Protein AF-A0A966Q233-F1 (afdb_monomer)

Solvent-accessible surface area (backbone atoms only — not comparable to full-atom values): 11591 Å² total; per-residue (Å²): 134,54,81,59,51,71,60,67,88,58,45,70,78,80,38,43,70,58,50,49,52,58,37,65,77,49,48,84,72,70,40,51,45,80,77,71,76,85,81,77,85,67,90,54,82,93,66,84,61,62,66,65,58,45,33,26,71,71,67,76,40,78,79,91,84,74,88,81,69,56,54,50,60,50,18,50,38,47,38,53,26,51,54,43,29,50,28,26,38,32,73,75,68,66,43,81,73,78,81,67,61,60,33,35,42,52,45,30,3,39,12,24,23,73,59,44,64,39,53,36,76,82,53,68,58,71,57,35,59,30,37,54,44,19,32,38,72,37,17,50,36,49,50,84,44,88,88,54,74,81,93,45,35,70,52,30,55,52,17,35,23,82,92,28,57,58,66,73,54,48,64,55,4,43,76,48,46,47,88,66,45,54,80,74,86,48,70,67,53,46,51,45,33,41,64,70,47,43,63,76,70,91

Radius of gyration: 16.77 Å; Cα contacts (8 Å, |Δi|>4): 307; chains: 1; bounding box: 39×39×43 Å

Structure (mmCIF, N/CA/C/O backbone):
data_AF-A0A966Q233-F1
#
_entry.id   AF-A0A966Q233-F1
#
loop_
_atom_site.group_PDB
_atom_site.id
_atom_site.type_symbol
_atom_site.label_atom_id
_atom_site.label_alt_id
_atom_site.label_comp_id
_atom_site.label_asym_id
_atom_site.label_entity_id
_atom_site.label_seq_id
_atom_site.pdbx_PDB_ins_code
_atom_site.Cartn_x
_atom_site.Cartn_y
_atom_site.Cartn_z
_atom_site.occupancy
_atom_site.B_iso_or_equiv
_atom_site.auth_seq_id
_atom_site.auth_comp_id
_atom_site.auth_asym_id
_atom_site.auth_atom_id
_atom_site.pdbx_PDB_model_num
ATOM 1 N N . MET A 1 1 ? 17.641 12.374 -17.519 1.00 54.72 1 MET A N 1
ATOM 2 C CA . MET A 1 1 ? 17.438 11.779 -16.185 1.00 54.72 1 MET A CA 1
ATOM 3 C C . MET A 1 1 ? 16.447 12.651 -15.452 1.00 54.72 1 MET A C 1
ATOM 5 O O . MET A 1 1 ? 16.653 13.862 -15.429 1.00 54.72 1 MET A O 1
ATOM 9 N N . SER A 1 2 ? 15.346 12.070 -14.979 1.00 65.94 2 SER A N 1
ATOM 10 C CA . SER A 1 2 ? 14.354 12.792 -14.177 1.00 65.94 2 SER A CA 1
ATOM 11 C C . SER A 1 2 ? 14.973 13.203 -12.831 1.00 65.94 2 SER A C 1
ATOM 13 O O . SER A 1 2 ? 15.919 12.575 -12.364 1.00 65.94 2 SER A O 1
ATOM 15 N N . GLU A 1 3 ? 14.460 14.245 -12.171 1.00 72.25 3 GLU A N 1
ATOM 16 C CA . GLU A 1 3 ? 14.866 14.532 -10.779 1.00 72.25 3 GLU A CA 1
ATOM 17 C C . GLU A 1 3 ? 14.504 13.363 -9.840 1.00 72.25 3 GLU A C 1
ATOM 19 O O . GLU A 1 3 ? 15.218 13.081 -8.881 1.00 72.25 3 GLU A O 1
ATOM 24 N N . LEU A 1 4 ? 13.461 12.601 -10.191 1.00 74.38 4 LEU A N 1
ATOM 25 C CA . LEU A 1 4 ? 13.050 11.376 -9.503 1.00 74.38 4 LEU A CA 1
ATOM 26 C C .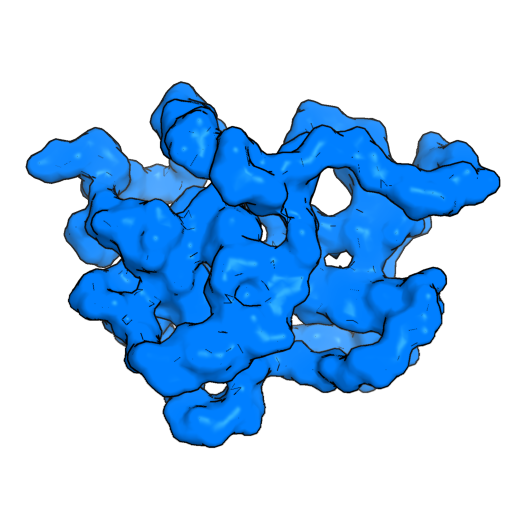 LEU A 1 4 ? 14.124 10.273 -9.557 1.00 74.38 4 LEU A C 1
ATOM 28 O O . LEU A 1 4 ? 14.265 9.527 -8.592 1.00 74.38 4 LEU A O 1
ATOM 32 N N . SER A 1 5 ? 14.929 10.183 -10.623 1.00 67.62 5 SER A N 1
ATOM 33 C CA . SER A 1 5 ? 15.968 9.149 -10.762 1.00 67.62 5 SER A CA 1
ATOM 34 C C . SER A 1 5 ? 17.183 9.362 -9.849 1.00 67.62 5 SER A C 1
ATOM 36 O O . SER A 1 5 ? 18.067 8.508 -9.799 1.00 67.62 5 SER A O 1
ATOM 38 N N . LYS A 1 6 ? 17.267 10.507 -9.159 1.00 71.00 6 LYS A N 1
ATOM 39 C CA . LYS A 1 6 ? 18.322 10.816 -8.179 1.00 71.00 6 LYS A CA 1
ATOM 40 C C . LYS A 1 6 ? 17.893 10.517 -6.741 1.00 71.00 6 LYS A C 1
ATOM 42 O O . LYS A 1 6 ? 18.710 10.646 -5.831 1.00 71.00 6 LYS A O 1
ATOM 47 N N . LEU A 1 7 ? 16.627 10.151 -6.529 1.00 74.94 7 LEU A N 1
ATOM 48 C CA . LEU A 1 7 ? 16.106 9.863 -5.202 1.00 74.94 7 LEU A CA 1
ATOM 49 C C . LEU A 1 7 ? 16.710 8.581 -4.635 1.00 74.94 7 LEU A C 1
ATOM 51 O O . LEU A 1 7 ? 16.763 7.542 -5.288 1.00 74.94 7 LEU A O 1
ATOM 55 N N . ASN A 1 8 ? 17.102 8.658 -3.371 1.00 73.12 8 ASN A N 1
ATOM 56 C CA . ASN A 1 8 ? 17.418 7.522 -2.524 1.00 73.12 8 ASN A CA 1
ATOM 57 C C . ASN A 1 8 ? 16.854 7.789 -1.119 1.00 73.12 8 ASN A C 1
ATOM 59 O O . ASN A 1 8 ? 16.417 8.899 -0.815 1.00 73.12 8 ASN A O 1
ATOM 63 N N . GLY A 1 9 ? 16.816 6.761 -0.272 1.00 80.44 9 GLY A N 1
ATOM 64 C CA . GLY A 1 9 ? 16.329 6.919 1.098 1.00 80.44 9 GLY A CA 1
ATOM 65 C C . GLY A 1 9 ? 14.836 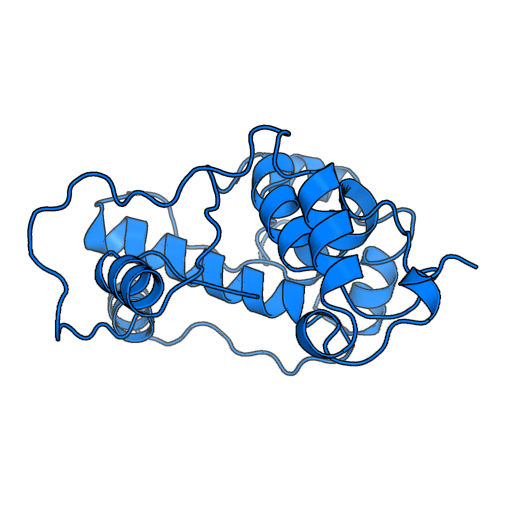7.258 1.179 1.00 80.44 9 GLY A C 1
ATOM 66 O O . GLY A 1 9 ? 14.021 6.722 0.425 1.00 80.44 9 GLY A O 1
ATOM 67 N N . TRP A 1 10 ? 14.457 8.110 2.136 1.00 84.31 10 TRP A N 1
ATOM 68 C CA . TRP A 1 10 ? 13.054 8.417 2.414 1.00 84.31 10 TRP A CA 1
ATOM 69 C C . TRP A 1 10 ? 12.668 9.767 1.813 1.00 84.31 10 TRP A C 1
ATOM 71 O O . TRP A 1 10 ? 12.749 10.812 2.460 1.00 84.31 10 TRP A O 1
ATOM 81 N N . ALA A 1 11 ? 12.165 9.732 0.576 1.00 86.25 11 ALA A N 1
ATOM 82 C CA . ALA A 1 11 ? 11.820 10.932 -0.188 1.00 86.25 11 ALA A CA 1
ATOM 83 C C . ALA A 1 11 ? 10.842 11.878 0.533 1.00 86.25 11 ALA A C 1
ATOM 85 O O . ALA A 1 11 ? 10.938 13.084 0.359 1.00 86.25 11 ALA A O 1
ATOM 86 N N . GLY A 1 12 ? 9.939 11.371 1.381 1.00 85.12 12 GLY A N 1
ATOM 87 C CA . GLY A 1 12 ? 9.030 12.226 2.158 1.00 85.12 12 GLY A CA 1
ATOM 88 C C . GLY A 1 12 ? 9.751 13.146 3.148 1.00 85.12 12 GLY A C 1
ATOM 89 O O . GLY A 1 12 ? 9.291 14.255 3.401 1.00 85.12 12 GLY A O 1
ATOM 90 N N . LYS A 1 13 ? 10.897 12.706 3.676 1.00 86.94 13 LYS A N 1
ATOM 91 C CA . LYS A 1 13 ? 11.758 13.509 4.547 1.00 86.94 13 LYS A CA 1
ATOM 92 C C . LYS A 1 13 ? 12.737 14.350 3.734 1.00 86.94 13 LYS A C 1
ATOM 94 O O . LYS A 1 13 ? 12.902 15.534 4.011 1.00 86.94 13 LYS A O 1
ATOM 99 N N . ASP A 1 14 ? 13.382 13.724 2.756 1.00 88.94 14 ASP A N 1
ATOM 100 C CA . ASP A 1 14 ? 14.538 14.309 2.076 1.00 88.94 14 ASP A CA 1
ATOM 101 C C . ASP A 1 14 ? 14.128 15.217 0.901 1.00 88.94 14 ASP A C 1
ATOM 103 O O . ASP A 1 14 ? 14.859 16.130 0.535 1.00 88.94 14 ASP A O 1
ATOM 107 N N . ASN A 1 15 ? 12.945 14.987 0.319 1.00 90.19 15 ASN A N 1
ATOM 108 C CA . ASN A 1 15 ? 12.419 15.683 -0.861 1.00 90.19 15 ASN A CA 1
ATOM 109 C C . ASN A 1 15 ? 10.884 15.908 -0.778 1.00 90.19 15 ASN A C 1
ATOM 111 O O . ASN A 1 15 ? 10.147 15.514 -1.689 1.00 90.19 15 ASN A O 1
ATOM 115 N N . PRO A 1 16 ? 10.360 16.549 0.285 1.00 90.81 16 PRO A N 1
ATOM 116 C CA . PRO A 1 16 ? 8.917 16.650 0.537 1.00 90.81 16 PRO A CA 1
ATOM 117 C C . PRO A 1 16 ? 8.133 17.351 -0.583 1.00 90.81 16 PRO A C 1
ATOM 119 O O . PRO A 1 16 ? 7.041 16.908 -0.929 1.00 90.81 16 PRO A O 1
ATOM 122 N N . ALA A 1 17 ? 8.699 18.396 -1.198 1.00 92.19 17 ALA A N 1
ATOM 123 C CA . ALA A 1 17 ? 8.048 19.129 -2.288 1.00 92.19 17 ALA A CA 1
ATOM 124 C C . ALA A 1 17 ? 7.822 18.258 -3.535 1.00 92.19 17 ALA A C 1
ATOM 126 O O . ALA A 1 17 ? 6.811 18.400 -4.217 1.00 92.19 17 ALA A O 1
ATOM 127 N N . LEU A 1 18 ? 8.744 17.331 -3.811 1.00 90.44 18 LEU A N 1
ATOM 128 C CA . LEU A 1 18 ? 8.626 16.394 -4.925 1.00 90.44 18 LEU A CA 1
ATOM 129 C C . LEU A 1 18 ? 7.550 15.338 -4.649 1.00 90.44 18 LEU A C 1
ATOM 131 O O . LEU A 1 18 ? 6.743 15.019 -5.518 1.00 90.44 18 LEU A O 1
ATOM 135 N N . VAL A 1 19 ? 7.496 14.821 -3.420 1.00 91.38 19 VAL A N 1
ATOM 136 C CA . VAL A 1 19 ? 6.430 13.895 -3.009 1.00 91.38 19 VAL A CA 1
ATOM 137 C C . VAL A 1 19 ? 5.061 14.571 -3.107 1.00 91.38 19 VAL A C 1
ATOM 139 O O . VAL A 1 19 ? 4.105 13.971 -3.600 1.00 91.38 19 VAL A O 1
ATOM 142 N N . GLU A 1 20 ? 4.969 15.832 -2.686 1.00 93.50 20 GLU A N 1
ATOM 143 C CA . GLU A 1 20 ? 3.749 16.625 -2.802 1.00 93.50 20 GLU A CA 1
ATOM 144 C C . GLU A 1 20 ? 3.368 16.892 -4.264 1.00 93.50 20 GLU A C 1
ATOM 146 O O . GLU A 1 20 ? 2.197 16.740 -4.619 1.00 93.50 20 GLU A O 1
ATOM 151 N N . SER A 1 21 ? 4.325 17.234 -5.135 1.00 94.19 21 SER A N 1
ATOM 152 C CA . SER A 1 21 ? 4.035 17.439 -6.557 1.00 94.19 21 SER A CA 1
ATOM 153 C C . SER A 1 21 ? 3.515 16.165 -7.214 1.00 94.19 21 SER A C 1
ATOM 155 O O . SER A 1 21 ? 2.510 16.220 -7.917 1.00 94.19 21 SER A O 1
ATOM 157 N N . GLU A 1 22 ? 4.126 15.014 -6.928 1.00 93.81 22 GLU A N 1
ATOM 158 C CA . GLU A 1 22 ? 3.674 13.725 -7.461 1.00 93.81 22 GLU A CA 1
ATOM 159 C C . GLU A 1 22 ? 2.291 13.330 -6.937 1.00 93.81 22 GLU A C 1
ATOM 161 O O . GLU A 1 22 ? 1.456 12.838 -7.695 1.00 93.81 22 GLU A O 1
ATOM 166 N N . PHE A 1 23 ? 1.996 13.597 -5.661 1.00 94.88 23 PHE A N 1
ATOM 167 C CA . PHE A 1 23 ? 0.650 13.401 -5.126 1.00 94.88 23 PHE A CA 1
ATOM 168 C C . PHE A 1 23 ? -0.379 14.308 -5.817 1.00 94.88 23 PHE A C 1
ATOM 170 O O . PHE A 1 23 ? -1.458 13.845 -6.191 1.00 94.88 23 PHE A O 1
ATOM 177 N N . ASN A 1 24 ? -0.040 15.577 -6.051 1.00 95.62 24 ASN A N 1
ATOM 178 C CA . ASN A 1 24 ? -0.921 16.532 -6.723 1.00 95.62 24 ASN A CA 1
ATOM 179 C C . ASN A 1 24 ? -1.276 16.123 -8.161 1.00 95.62 24 ASN A C 1
ATOM 181 O O . ASN A 1 24 ? -2.350 16.492 -8.629 1.00 95.62 24 ASN A O 1
ATOM 185 N N . LEU A 1 25 ? -0.438 15.334 -8.841 1.00 94.75 25 LEU A N 1
ATOM 186 C CA . LEU A 1 25 ? -0.741 14.819 -10.182 1.00 94.75 25 LEU A CA 1
ATOM 187 C C . LEU A 1 25 ? -1.857 13.764 -10.199 1.00 94.75 25 LEU A C 1
ATOM 189 O O . LEU A 1 25 ? -2.462 13.549 -11.249 1.00 94.75 25 LEU A O 1
ATOM 193 N N . ILE A 1 26 ? -2.111 13.084 -9.076 1.00 94.94 26 ILE A N 1
ATOM 194 C CA . ILE A 1 26 ? -3.040 11.943 -9.015 1.00 94.94 26 ILE A CA 1
ATOM 195 C C . ILE A 1 26 ? -4.198 12.125 -8.030 1.00 94.94 26 ILE A C 1
ATOM 197 O O . ILE A 1 26 ? -5.182 11.389 -8.124 1.00 94.94 26 ILE A O 1
ATOM 201 N N . LYS A 1 27 ? -4.120 13.094 -7.108 1.00 93.12 27 LYS A N 1
ATOM 202 C CA . LYS A 1 27 ? -5.113 13.282 -6.036 1.00 93.12 27 LYS A CA 1
ATOM 203 C C . LYS A 1 27 ? -6.548 13.465 -6.546 1.00 93.12 27 LYS A C 1
ATOM 205 O O . LYS A 1 27 ? -7.477 12.944 -5.938 1.00 93.12 27 LYS A O 1
ATOM 210 N N . ASP A 1 28 ? -6.713 14.116 -7.697 1.00 91.00 28 ASP A N 1
ATOM 211 C CA . ASP A 1 28 ? -8.021 14.428 -8.288 1.00 91.00 28 ASP A CA 1
ATOM 212 C C . ASP A 1 28 ? -8.546 13.300 -9.202 1.00 91.00 28 ASP A C 1
ATOM 214 O O . ASP A 1 28 ? -9.623 13.401 -9.784 1.00 91.00 28 ASP A O 1
ATOM 218 N N . GLY A 1 29 ? -7.815 12.182 -9.307 1.00 88.44 29 GLY A N 1
ATOM 219 C CA . GLY A 1 29 ? -8.167 11.019 -10.129 1.00 88.44 29 GLY A CA 1
ATOM 220 C C . GLY A 1 29 ? -9.269 10.115 -9.558 1.00 88.44 29 GLY A C 1
ATOM 221 O O . GLY A 1 29 ? -9.494 9.034 -10.096 1.00 88.44 29 GLY A O 1
ATOM 222 N N . GLY A 1 30 ? -9.930 10.516 -8.465 1.00 87.31 30 GLY A N 1
ATOM 223 C CA . GLY A 1 30 ? -11.058 9.804 -7.843 1.00 87.31 30 GLY A CA 1
ATOM 224 C C . GLY A 1 30 ? -10.693 8.743 -6.796 1.00 87.31 30 GLY A C 1
ATOM 225 O O . GLY A 1 30 ? -11.572 8.293 -6.058 1.00 87.31 30 GLY A O 1
ATOM 226 N N . SER A 1 31 ? -9.415 8.375 -6.691 1.00 91.50 31 SER A N 1
ATOM 227 C CA . SER A 1 31 ? -8.910 7.379 -5.732 1.00 91.50 31 SER A CA 1
ATOM 228 C C . SER A 1 31 ? -8.857 7.895 -4.291 1.00 91.50 31 SER A C 1
ATOM 230 O O . SER A 1 31 ? -9.068 7.147 -3.332 1.00 91.50 31 SER A O 1
ATOM 232 N N . PHE A 1 32 ? -8.595 9.189 -4.126 1.00 94.31 32 PHE A N 1
ATOM 233 C CA . PHE A 1 32 ? -8.425 9.802 -2.817 1.00 94.31 32 PHE A CA 1
ATOM 234 C C . PHE A 1 32 ? -9.718 10.466 -2.359 1.00 94.31 32 PHE A C 1
ATOM 236 O O . PHE A 1 32 ? -10.403 11.146 -3.124 1.00 94.31 32 PHE A O 1
ATOM 243 N N . ARG A 1 33 ? -10.059 10.250 -1.093 1.00 92.50 33 ARG A N 1
ATOM 244 C CA . ARG A 1 33 ? -11.195 10.875 -0.419 1.00 92.50 33 ARG A CA 1
ATOM 245 C C . ARG A 1 33 ? -10.687 11.717 0.736 1.00 92.50 33 ARG A C 1
ATOM 247 O O . ARG A 1 33 ? -9.645 11.419 1.325 1.00 92.50 33 ARG A O 1
ATOM 254 N N . ASP A 1 34 ? -11.463 12.734 1.085 1.00 90.94 34 ASP A N 1
ATOM 255 C CA . ASP A 1 34 ? -11.268 13.415 2.355 1.00 90.94 34 ASP A CA 1
ATOM 256 C C . ASP A 1 34 ? -11.389 12.409 3.495 1.00 90.94 34 ASP A C 1
ATOM 258 O O . ASP A 1 34 ? -12.219 11.494 3.464 1.00 90.94 34 ASP A O 1
ATOM 262 N N . PHE A 1 35 ? -10.537 12.572 4.504 1.00 89.50 35 PHE A N 1
ATOM 263 C CA . PHE A 1 35 ? -10.568 11.696 5.658 1.00 89.50 35 PHE A CA 1
ATOM 264 C C . PHE A 1 35 ? -11.896 11.860 6.400 1.00 89.50 35 PHE A C 1
ATOM 266 O O . PHE A 1 35 ? -12.156 12.885 7.032 1.00 89.50 35 PHE A O 1
ATOM 273 N N . ASN A 1 36 ? -12.726 10.823 6.330 1.00 83.50 36 ASN A N 1
ATOM 274 C CA . ASN A 1 36 ? -13.957 10.719 7.088 1.00 83.50 36 ASN A CA 1
ATOM 275 C C . ASN A 1 36 ? -14.228 9.252 7.429 1.00 83.50 36 ASN A C 1
ATOM 277 O O . ASN A 1 36 ? -14.332 8.403 6.544 1.00 83.50 36 ASN A O 1
ATOM 281 N N . VAL A 1 37 ? -14.372 8.959 8.717 1.00 77.69 37 VAL A N 1
ATOM 282 C CA . VAL A 1 37 ? -14.793 7.639 9.186 1.00 77.69 37 VAL A CA 1
ATOM 283 C C . VAL A 1 37 ? -16.318 7.615 9.216 1.00 77.69 37 VAL A C 1
ATOM 285 O O . VAL A 1 37 ? -16.943 8.226 10.080 1.00 77.69 37 VAL A O 1
ATOM 288 N N . TYR A 1 38 ? -16.934 6.911 8.269 1.00 61.72 38 TYR A N 1
ATOM 289 C CA . TYR A 1 38 ? -18.384 6.720 8.259 1.00 61.72 38 TYR A CA 1
ATOM 290 C C . TYR A 1 38 ? -18.829 5.809 9.410 1.00 61.72 38 TYR A C 1
ATOM 292 O O . TYR A 1 38 ? -18.201 4.788 9.680 1.00 61.72 38 TYR A O 1
ATOM 300 N N . GLY A 1 39 ? -19.931 6.175 10.074 1.00 57.94 39 GLY A N 1
ATOM 301 C CA . GLY A 1 39 ? -20.484 5.405 11.192 1.00 57.94 39 GLY A CA 1
ATOM 302 C C . GLY A 1 39 ? -19.834 5.685 12.551 1.00 57.94 39 GLY A C 1
ATOM 303 O O . GLY A 1 39 ? -19.878 4.807 13.412 1.00 57.94 39 GLY A O 1
ATOM 304 N N . LYS A 1 40 ? -19.250 6.883 12.761 1.00 60.78 40 LYS A N 1
ATOM 305 C CA . LYS A 1 40 ? -18.718 7.326 14.066 1.00 60.78 40 LYS A CA 1
ATOM 306 C C . LYS A 1 40 ? -19.767 7.117 15.159 1.00 60.78 40 LYS A C 1
ATOM 308 O O . LYS A 1 40 ? -20.681 7.921 15.309 1.00 60.78 40 LYS A O 1
ATOM 313 N N . SER A 1 41 ? -19.646 6.042 15.924 1.00 48.75 41 SER A N 1
ATOM 314 C CA . SER A 1 41 ? -20.553 5.792 17.043 1.00 48.75 41 SER A CA 1
ATOM 315 C C . SER A 1 41 ? -20.001 6.337 18.358 1.00 48.75 41 SER A C 1
ATOM 317 O O . SER A 1 41 ? -20.756 6.454 19.318 1.00 48.75 41 SER A O 1
ATOM 319 N N . GLN A 1 42 ? -18.700 6.662 18.440 1.00 61.81 42 GLN A N 1
ATOM 320 C CA . GLN A 1 42 ? -18.042 6.990 19.708 1.00 61.81 42 GLN A CA 1
ATOM 321 C C . GLN A 1 42 ? -16.819 7.906 19.545 1.00 61.81 42 GLN A C 1
ATOM 323 O O . GLN A 1 42 ? -16.087 7.799 18.564 1.00 61.81 42 GLN A O 1
ATOM 328 N N . ASP A 1 43 ? -16.553 8.730 20.566 1.00 76.06 43 ASP A N 1
ATOM 329 C CA . ASP A 1 43 ? -15.292 9.467 20.731 1.00 76.06 43 ASP A CA 1
ATOM 330 C C . ASP A 1 43 ? -14.099 8.490 20.730 1.00 76.06 43 ASP A C 1
ATOM 332 O O . ASP A 1 43 ? -14.141 7.433 21.374 1.00 76.06 43 ASP A O 1
ATOM 336 N N . THR A 1 44 ? -13.057 8.807 19.963 1.00 78.62 44 THR A N 1
ATOM 337 C CA . THR A 1 44 ? -11.828 8.010 19.828 1.00 78.62 44 THR A CA 1
ATOM 338 C C . THR A 1 44 ? -10.688 8.534 20.697 1.00 78.62 44 THR A C 1
ATOM 340 O O . THR A 1 44 ? -9.661 7.860 20.832 1.00 78.62 44 THR A O 1
ATOM 343 N N . LYS A 1 45 ? -10.854 9.697 21.338 1.00 79.31 45 LYS A N 1
ATOM 344 C CA . LYS A 1 45 ? -9.819 10.318 22.162 1.00 79.31 45 LYS A CA 1
ATOM 345 C C . LYS A 1 45 ? -9.400 9.399 23.311 1.00 79.31 45 LYS A C 1
ATOM 347 O O . LYS A 1 45 ? -10.214 8.920 24.093 1.00 79.31 45 LYS A O 1
ATOM 352 N N . GLY A 1 46 ? -8.096 9.139 23.403 1.00 79.81 46 GLY A N 1
ATOM 353 C CA . GLY A 1 46 ? -7.511 8.273 24.434 1.00 79.81 46 GLY A CA 1
ATOM 354 C C . GLY A 1 46 ? -7.742 6.770 24.233 1.00 79.81 46 GLY A C 1
ATOM 355 O O . GLY A 1 46 ? -7.227 5.977 25.024 1.00 79.81 46 GLY A O 1
ATOM 356 N N . LYS A 1 47 ? -8.460 6.352 23.180 1.00 86.19 47 LYS A N 1
ATOM 357 C CA . LYS A 1 47 ? -8.611 4.934 22.840 1.00 86.19 47 LYS A CA 1
ATOM 358 C C . LYS A 1 47 ? -7.339 4.387 22.204 1.00 86.19 47 LYS A C 1
ATOM 360 O O . LYS A 1 47 ? -6.549 5.106 21.597 1.00 86.19 47 LYS A O 1
ATOM 365 N N . LYS A 1 48 ? -7.152 3.079 22.353 1.00 89.25 48 LYS A N 1
ATOM 366 C CA . LYS A 1 48 ? -6.041 2.331 21.769 1.00 89.25 48 LYS A CA 1
ATOM 367 C C . LYS A 1 48 ? -6.601 1.128 21.042 1.00 89.25 48 LYS A C 1
ATOM 369 O O . LYS A 1 48 ? -7.500 0.463 21.551 1.00 89.25 48 LYS A O 1
ATOM 374 N N . MET A 1 49 ? -6.042 0.852 19.875 1.00 91.31 49 MET A N 1
ATOM 375 C CA . MET A 1 49 ? -6.351 -0.343 19.118 1.00 91.31 49 MET A CA 1
ATOM 376 C C . MET A 1 49 ? -5.077 -0.886 18.494 1.00 91.31 49 MET A C 1
ATOM 378 O O . MET A 1 49 ? -4.279 -0.141 17.930 1.00 91.31 49 MET A O 1
ATOM 382 N N . MET A 1 50 ? -4.905 -2.195 18.613 1.00 95.19 50 MET A N 1
ATOM 383 C CA . MET A 1 50 ? -3.789 -2.929 18.049 1.00 95.19 50 MET A CA 1
ATOM 384 C C . MET A 1 50 ? -4.337 -3.812 16.932 1.00 95.19 50 MET A C 1
ATOM 386 O O . MET A 1 50 ? -4.890 -4.876 17.190 1.00 95.19 50 MET A O 1
ATOM 390 N N . LEU A 1 51 ? -4.230 -3.373 15.677 1.00 95.88 51 LEU A N 1
ATOM 391 C CA . LEU A 1 51 ? -4.856 -4.091 14.557 1.00 95.88 51 LEU A CA 1
ATOM 392 C C . LEU A 1 51 ? -4.319 -5.523 14.371 1.00 95.88 51 LEU A C 1
ATOM 394 O O . LEU A 1 51 ? -5.041 -6.387 13.880 1.00 95.88 51 LEU A O 1
ATOM 398 N N . TYR A 1 52 ? -3.104 -5.819 14.844 1.00 96.25 52 TYR A N 1
ATOM 399 C CA . TYR A 1 52 ? -2.584 -7.190 14.849 1.00 96.25 52 TYR A CA 1
ATOM 400 C C . TYR A 1 52 ? -3.423 -8.130 15.735 1.00 96.25 52 TYR A C 1
ATOM 402 O O . TYR A 1 52 ? -3.510 -9.324 15.463 1.00 96.25 52 TYR A O 1
ATOM 410 N N . GLU A 1 53 ? -4.089 -7.621 16.777 1.00 97.12 53 GLU A N 1
ATOM 411 C CA . GLU A 1 53 ? -4.989 -8.428 17.608 1.00 97.12 53 GLU A CA 1
ATOM 412 C C . GLU A 1 53 ? -6.248 -8.828 16.835 1.00 97.12 53 GLU A C 1
ATOM 414 O O . GLU A 1 53 ? -6.764 -9.927 17.032 1.00 97.12 53 GLU A O 1
ATOM 419 N N . VAL A 1 54 ? -6.726 -7.970 15.927 1.00 96.12 54 VAL A N 1
ATOM 420 C CA . VAL A 1 54 ? -7.833 -8.297 15.016 1.00 96.12 54 VAL A CA 1
ATOM 421 C C . VAL A 1 54 ? -7.418 -9.408 14.061 1.00 96.12 54 VAL A C 1
ATOM 423 O O . VAL A 1 54 ? -8.127 -10.406 13.946 1.00 96.12 54 VAL A O 1
ATOM 426 N N . VAL A 1 55 ? -6.238 -9.286 13.452 1.00 96.75 55 VAL A N 1
ATOM 427 C CA . VAL A 1 55 ? -5.657 -10.331 12.596 1.00 96.75 55 VAL A CA 1
ATOM 428 C C . VAL A 1 55 ? -5.563 -11.660 13.347 1.00 96.75 55 VAL A C 1
ATOM 430 O O . VAL A 1 55 ? -6.067 -12.669 12.860 1.00 96.75 55 VAL A O 1
ATOM 433 N N . ARG A 1 56 ? -5.002 -11.670 14.562 1.00 97.25 56 ARG A N 1
ATOM 434 C CA . ARG A 1 56 ? -4.887 -12.885 15.385 1.00 97.25 56 ARG A CA 1
ATOM 435 C C . ARG A 1 56 ? -6.240 -13.492 15.740 1.00 97.25 56 ARG A C 1
ATOM 437 O O . ARG A 1 56 ? -6.354 -14.712 15.764 1.00 97.25 56 ARG A O 1
ATOM 444 N N . LYS A 1 57 ? -7.269 -12.677 15.985 1.00 96.12 57 LYS A N 1
ATOM 445 C CA . LYS A 1 57 ? -8.638 -13.169 16.218 1.00 96.12 57 LYS A CA 1
ATOM 446 C C . LYS A 1 57 ? -9.245 -13.816 14.974 1.00 96.12 57 LYS A C 1
ATOM 448 O O . LYS A 1 57 ? -9.972 -14.792 15.107 1.00 96.12 57 LYS A O 1
ATOM 453 N N . VAL A 1 58 ? -8.950 -13.287 13.787 1.00 95.31 58 VAL A N 1
ATOM 454 C CA . VAL A 1 58 ? -9.470 -13.809 12.514 1.00 95.31 58 VAL A CA 1
ATOM 455 C C . VAL A 1 58 ? -8.713 -15.056 12.049 1.00 95.31 58 VAL A C 1
ATOM 457 O O . VAL A 1 58 ? -9.334 -16.004 11.577 1.00 95.31 58 VAL A O 1
ATOM 460 N N . LEU A 1 59 ? -7.384 -15.067 12.174 1.00 95.56 59 LEU A N 1
ATOM 461 C CA . LEU A 1 59 ? -6.514 -16.095 11.590 1.00 95.56 59 LEU A CA 1
ATOM 462 C C . LEU A 1 59 ? -5.957 -17.097 12.609 1.00 95.56 59 LEU A C 1
ATOM 464 O O . LEU A 1 59 ? -5.376 -18.105 12.214 1.00 95.56 59 LEU A O 1
ATOM 468 N N . GLY A 1 60 ? -6.061 -16.813 13.909 1.00 97.38 60 GLY A N 1
ATOM 469 C CA . GLY A 1 60 ? -5.409 -17.584 14.974 1.00 97.38 60 GLY A CA 1
ATOM 470 C C . GLY A 1 60 ? -3.888 -17.389 15.060 1.00 97.38 60 GLY A C 1
ATOM 471 O O . GLY A 1 60 ? -3.237 -18.032 15.879 1.00 97.38 60 GLY A O 1
ATOM 472 N N . LYS A 1 61 ? -3.307 -16.522 14.221 1.00 96.62 61 LYS A N 1
ATOM 473 C CA . LYS A 1 61 ? -1.867 -16.237 14.129 1.00 96.62 61 LYS A CA 1
ATOM 474 C C . LYS A 1 61 ? -1.615 -14.842 13.550 1.00 96.62 61 LYS A C 1
ATOM 476 O O . LYS A 1 61 ? -2.544 -14.195 13.070 1.00 96.62 61 LYS A O 1
ATOM 481 N N . ASP A 1 62 ? -0.363 -14.394 13.585 1.00 96.81 62 ASP A N 1
ATOM 482 C CA . ASP A 1 62 ? 0.076 -13.219 12.826 1.00 96.81 62 ASP A CA 1
ATOM 483 C C . ASP A 1 62 ? 0.089 -13.502 11.315 1.00 96.81 62 ASP A C 1
ATOM 485 O O . ASP A 1 62 ? 0.195 -14.658 10.886 1.00 96.81 62 ASP A O 1
ATOM 489 N N . ILE A 1 63 ? 0.018 -12.440 10.505 1.00 95.44 63 ILE A N 1
ATOM 490 C CA . ILE A 1 63 ? 0.341 -12.555 9.080 1.00 95.44 63 ILE A CA 1
ATOM 491 C C . ILE A 1 63 ? 1.806 -12.956 8.904 1.00 95.44 63 ILE A C 1
ATOM 493 O O . ILE A 1 63 ? 2.661 -12.691 9.752 1.00 95.44 63 ILE A O 1
ATOM 497 N N . GLU A 1 64 ? 2.105 -13.587 7.776 1.00 92.94 64 GLU A N 1
ATOM 498 C CA . GLU A 1 64 ? 3.473 -13.972 7.454 1.00 92.94 64 GLU A CA 1
ATOM 499 C C . GLU A 1 64 ? 4.355 -12.736 7.257 1.00 92.94 64 GLU A C 1
ATOM 501 O O . GLU A 1 64 ? 4.027 -11.839 6.473 1.00 92.94 64 GLU A O 1
ATOM 506 N N . ASN A 1 65 ? 5.487 -12.715 7.961 1.00 89.06 65 ASN A N 1
ATOM 507 C CA . ASN A 1 65 ? 6.537 -11.720 7.796 1.00 89.06 65 ASN A CA 1
ATOM 508 C C . ASN A 1 65 ? 7.595 -12.244 6.828 1.00 89.06 65 ASN A C 1
ATOM 510 O O . ASN A 1 65 ? 8.012 -13.399 6.911 1.00 89.06 65 ASN A O 1
ATOM 514 N N . TYR A 1 66 ? 8.057 -11.366 5.947 1.00 89.94 66 TYR A N 1
ATOM 515 C CA . TYR A 1 66 ? 9.049 -11.677 4.928 1.00 89.94 66 TYR A CA 1
ATOM 516 C C . TYR A 1 66 ? 10.251 -10.753 5.097 1.00 89.94 66 TYR A C 1
ATOM 518 O O . TYR A 1 66 ? 10.093 -9.564 5.376 1.00 89.94 66 TYR A O 1
ATOM 526 N N . ALA A 1 67 ? 11.454 -11.301 4.929 1.00 94.62 67 ALA A N 1
ATOM 527 C CA . ALA A 1 67 ? 12.654 -10.486 4.832 1.00 94.62 67 ALA A CA 1
ATOM 528 C C . ALA A 1 67 ? 12.650 -9.778 3.473 1.00 94.62 67 ALA A C 1
ATOM 530 O O . ALA A 1 67 ? 12.626 -10.430 2.431 1.00 94.62 67 ALA A O 1
ATOM 531 N N . GLN A 1 68 ? 12.647 -8.449 3.496 1.00 94.56 68 GLN A N 1
ATOM 532 C CA . GLN A 1 68 ? 12.752 -7.634 2.294 1.00 94.56 68 GLN A CA 1
ATOM 533 C C . GLN A 1 68 ? 14.132 -7.815 1.643 1.00 94.56 68 GLN A C 1
ATOM 535 O O . GLN A 1 68 ? 15.155 -7.701 2.318 1.00 94.56 68 GLN A O 1
ATOM 540 N N . GLU A 1 69 ? 14.156 -8.060 0.331 1.00 96.88 69 GLU A N 1
ATOM 541 C CA . GLU A 1 69 ? 15.390 -8.310 -0.432 1.00 96.88 69 GLU A CA 1
ATOM 542 C C . GLU A 1 69 ? 15.810 -7.139 -1.345 1.00 96.88 69 GLU A C 1
ATOM 544 O O . GLU A 1 69 ? 16.926 -7.142 -1.858 1.00 96.88 69 GLU A O 1
ATOM 549 N N . THR A 1 70 ? 14.945 -6.140 -1.563 1.00 95.38 70 THR A N 1
ATOM 550 C CA . THR A 1 70 ? 15.223 -4.935 -2.378 1.00 95.38 70 THR A CA 1
ATOM 551 C C . THR A 1 70 ? 14.480 -3.707 -1.824 1.00 95.38 70 THR A C 1
ATOM 553 O O . THR A 1 70 ? 13.770 -3.805 -0.830 1.00 95.38 70 THR A O 1
ATOM 556 N N . GLY A 1 71 ? 14.609 -2.532 -2.443 1.00 94.25 71 GLY A N 1
ATOM 557 C CA . GLY A 1 71 ? 13.919 -1.296 -2.044 1.00 94.25 71 GLY A CA 1
ATOM 558 C C . GLY A 1 71 ? 12.422 -1.258 -2.393 1.00 94.25 71 GLY A C 1
ATOM 559 O O . GLY A 1 71 ? 11.937 -0.257 -2.918 1.00 94.25 71 GLY A O 1
ATOM 560 N N . ASP A 1 72 ? 11.674 -2.327 -2.115 1.00 95.25 72 ASP A N 1
ATOM 561 C CA . ASP A 1 72 ? 10.234 -2.477 -2.383 1.00 95.25 72 ASP A CA 1
ATOM 562 C C . ASP A 1 72 ? 9.362 -2.195 -1.137 1.00 95.25 72 ASP A C 1
ATOM 564 O O . ASP A 1 72 ? 8.240 -2.690 -1.024 1.00 95.25 72 ASP A O 1
ATOM 568 N N . CYS A 1 73 ? 9.849 -1.386 -0.183 1.00 94.94 73 CYS A N 1
ATOM 569 C CA . CYS A 1 73 ? 9.246 -1.212 1.154 1.00 94.94 73 CYS A CA 1
ATOM 570 C C . CYS A 1 73 ? 7.798 -0.721 1.125 1.00 94.94 73 CYS A C 1
ATOM 572 O O . CYS A 1 73 ? 6.973 -1.196 1.903 1.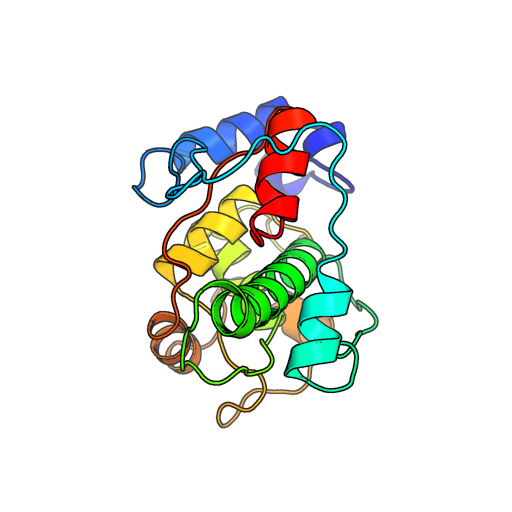00 94.94 73 CYS A O 1
ATOM 574 N N . VAL A 1 74 ? 7.464 0.152 0.175 1.00 96.00 74 VAL A N 1
ATOM 575 C CA . VAL A 1 74 ? 6.095 0.643 -0.027 1.00 96.00 74 VAL A CA 1
ATOM 576 C C . VAL A 1 74 ? 5.138 -0.503 -0.379 1.00 96.00 74 VAL A C 1
ATOM 578 O O . VAL A 1 74 ? 3.996 -0.516 0.071 1.00 96.00 74 VAL A O 1
ATOM 581 N N . SER A 1 75 ? 5.600 -1.506 -1.134 1.00 97.06 75 SER A N 1
ATOM 582 C CA . SER A 1 75 ? 4.774 -2.664 -1.496 1.00 97.06 75 SER A CA 1
ATOM 583 C C . SER A 1 75 ? 4.505 -3.586 -0.307 1.00 97.06 75 SER A C 1
ATOM 585 O O . SER A 1 75 ? 3.380 -4.053 -0.144 1.00 97.06 75 SER A O 1
ATOM 587 N N . TRP A 1 76 ? 5.487 -3.780 0.578 1.00 97.38 76 TRP A N 1
ATOM 588 C CA . TRP A 1 76 ? 5.307 -4.537 1.819 1.00 97.38 76 TRP A CA 1
ATOM 589 C C . TRP A 1 76 ? 4.431 -3.798 2.829 1.00 97.38 76 TRP A C 1
ATOM 591 O O . TRP A 1 76 ? 3.570 -4.412 3.459 1.00 97.38 76 TRP A O 1
ATOM 601 N N . GLY A 1 77 ? 4.597 -2.478 2.945 1.00 96.75 77 GLY A N 1
ATOM 602 C CA . GLY A 1 77 ? 3.732 -1.629 3.761 1.00 96.75 77 GLY A CA 1
ATOM 603 C C . GLY A 1 77 ? 2.272 -1.703 3.311 1.00 96.75 77 GLY A C 1
ATOM 604 O O . GLY A 1 77 ? 1.387 -1.947 4.131 1.00 96.75 77 GLY A O 1
ATOM 605 N N . ALA A 1 78 ? 2.026 -1.578 2.005 1.00 97.44 78 ALA A N 1
ATOM 606 C CA . ALA A 1 78 ? 0.689 -1.696 1.434 1.00 97.44 78 ALA A CA 1
ATOM 607 C C . ALA A 1 78 ? 0.118 -3.111 1.554 1.00 97.44 78 ALA A C 1
ATOM 609 O O . ALA A 1 78 ? -1.038 -3.254 1.943 1.00 97.44 78 ALA A O 1
ATOM 610 N N . ARG A 1 79 ? 0.917 -4.156 1.304 1.00 97.62 79 ARG A N 1
ATOM 611 C CA . ARG A 1 79 ? 0.514 -5.551 1.532 1.00 97.62 79 ARG A CA 1
ATOM 612 C C . ARG A 1 79 ? -0.001 -5.733 2.960 1.00 97.62 79 ARG A C 1
ATOM 614 O O . ARG A 1 79 ? -1.121 -6.200 3.144 1.00 97.62 79 ARG A O 1
ATOM 621 N N . ASN A 1 80 ? 0.782 -5.321 3.957 1.00 96.88 80 ASN A N 1
ATOM 622 C CA . ASN A 1 80 ? 0.396 -5.450 5.361 1.00 96.88 80 ASN A CA 1
ATOM 623 C C . ASN A 1 80 ? -0.869 -4.639 5.672 1.00 96.88 80 ASN A C 1
ATOM 625 O O . ASN A 1 80 ? -1.760 -5.142 6.351 1.00 96.88 80 ASN A O 1
ATOM 629 N N . ALA A 1 81 ? -0.979 -3.414 5.150 1.00 97.38 81 ALA A N 1
ATOM 630 C CA . ALA A 1 81 ? -2.171 -2.593 5.333 1.00 97.38 81 ALA A CA 1
ATOM 631 C C . ALA A 1 81 ? -3.421 -3.258 4.735 1.00 97.38 81 ALA A C 1
ATOM 633 O O . ALA A 1 81 ? -4.438 -3.341 5.414 1.00 97.38 81 ALA A O 1
ATOM 634 N N . VAL A 1 82 ? -3.364 -3.794 3.514 1.00 97.44 82 VAL A N 1
ATOM 635 C CA . VAL A 1 82 ? -4.528 -4.455 2.903 1.00 97.44 82 VAL A CA 1
ATOM 636 C C . VAL A 1 82 ? -4.851 -5.784 3.598 1.00 97.44 82 VAL A C 1
ATOM 638 O O . VAL A 1 82 ? -6.019 -6.072 3.842 1.00 97.44 82 VAL A O 1
ATOM 641 N N . GLU A 1 83 ? -3.853 -6.572 4.008 1.00 97.62 83 GLU A N 1
ATOM 642 C CA . GLU A 1 83 ? -4.094 -7.801 4.783 1.00 97.62 83 GLU A CA 1
ATOM 643 C C . GLU A 1 83 ? -4.734 -7.526 6.150 1.00 97.62 83 GLU A C 1
ATOM 645 O O . GLU A 1 83 ? -5.582 -8.300 6.604 1.00 97.62 83 GLU A O 1
ATOM 650 N N . TYR A 1 84 ? -4.373 -6.412 6.789 1.00 97.25 84 TYR A N 1
ATOM 651 C CA . TYR A 1 84 ? -5.011 -5.948 8.018 1.00 97.25 84 TYR A CA 1
ATOM 652 C C . TYR A 1 84 ? -6.428 -5.443 7.750 1.00 97.25 84 TYR A C 1
ATOM 654 O O . TYR A 1 84 ? -7.326 -5.751 8.529 1.00 97.25 84 TYR A O 1
ATOM 662 N N . LEU A 1 85 ? -6.635 -4.719 6.646 1.00 96.31 85 LEU A N 1
ATOM 663 C CA . LEU A 1 85 ? -7.950 -4.235 6.234 1.00 96.31 85 LEU A CA 1
ATOM 664 C C . LEU A 1 85 ? -8.917 -5.406 6.020 1.00 96.31 85 LEU A C 1
ATOM 666 O O . LEU A 1 85 ? -9.993 -5.408 6.600 1.00 96.31 85 LEU A O 1
ATOM 670 N N . MET A 1 86 ? -8.509 -6.460 5.308 1.00 96.38 86 MET A N 1
ATOM 671 C CA . MET A 1 86 ? -9.343 -7.658 5.133 1.00 96.38 86 MET A CA 1
ATOM 672 C C . MET A 1 86 ? -9.772 -8.272 6.477 1.00 96.38 86 MET A C 1
ATOM 674 O O . MET A 1 86 ? -10.919 -8.687 6.651 1.00 96.38 86 MET A O 1
ATOM 678 N N . ALA A 1 87 ? -8.866 -8.321 7.460 1.00 96.19 87 ALA A N 1
ATOM 679 C CA . ALA A 1 87 ? -9.190 -8.838 8.788 1.00 96.19 87 ALA A CA 1
ATOM 680 C C . ALA A 1 87 ? -10.140 -7.909 9.568 1.00 96.19 87 ALA A C 1
ATOM 682 O O . ALA A 1 87 ? -11.047 -8.395 10.250 1.00 96.19 87 ALA A O 1
ATOM 683 N N . THR A 1 88 ? -9.959 -6.588 9.479 1.00 94.62 88 THR A N 1
ATOM 684 C CA . THR A 1 88 ? -10.829 -5.619 10.162 1.00 94.62 88 THR A CA 1
ATOM 685 C C . THR A 1 88 ? -12.207 -5.546 9.525 1.00 94.62 88 THR A C 1
ATOM 687 O O . THR A 1 88 ? -13.196 -5.509 10.252 1.00 94.62 88 THR A O 1
ATOM 690 N N . GLU A 1 89 ? -12.315 -5.611 8.202 1.00 92.75 89 GLU A N 1
ATOM 691 C CA . GLU A 1 89 ? -13.603 -5.657 7.507 1.00 92.75 89 GLU A CA 1
ATOM 692 C C . GLU A 1 89 ? -14.380 -6.915 7.883 1.00 92.75 89 GLU A C 1
ATOM 694 O O . GLU A 1 89 ? -15.544 -6.825 8.282 1.00 92.75 89 GLU A O 1
ATOM 699 N N . LYS A 1 90 ? -13.700 -8.063 7.928 1.00 93.31 90 LYS A N 1
ATOM 700 C CA . LYS A 1 90 ? -14.302 -9.312 8.387 1.00 93.31 90 LYS A CA 1
ATOM 701 C C . LYS A 1 90 ? -14.799 -9.249 9.831 1.00 93.31 90 LYS A C 1
ATOM 703 O O . LYS A 1 90 ? -15.956 -9.564 10.100 1.00 93.31 90 LYS A O 1
ATOM 708 N N . LEU A 1 91 ? -13.933 -8.878 10.777 1.00 92.19 91 LEU A N 1
ATOM 709 C CA . LEU A 1 91 ? -14.262 -8.969 12.205 1.00 92.19 91 LEU A CA 1
ATOM 710 C C . LEU A 1 91 ? -15.128 -7.807 12.700 1.00 92.19 91 LEU A C 1
ATOM 712 O O . LEU A 1 91 ? -15.991 -8.006 13.550 1.00 92.19 91 LEU A O 1
ATOM 716 N N . MET A 1 92 ? -14.860 -6.591 12.226 1.00 88.69 92 MET A N 1
ATOM 717 C CA . MET A 1 92 ? -15.461 -5.367 12.766 1.00 88.69 92 MET A CA 1
ATOM 718 C C . MET A 1 92 ? -16.645 -4.883 11.935 1.00 88.69 92 MET A C 1
ATOM 720 O O . MET A 1 92 ? -17.564 -4.293 12.498 1.00 88.69 92 MET A O 1
ATOM 724 N N . LYS A 1 93 ? -16.624 -5.109 10.615 1.00 81.94 93 LYS A N 1
ATOM 725 C CA . LYS A 1 93 ? -17.679 -4.646 9.699 1.00 81.94 93 LYS A CA 1
ATOM 726 C C . LYS A 1 93 ? -18.613 -5.767 9.234 1.00 81.94 93 LYS A C 1
ATOM 728 O O . LYS A 1 93 ? -19.590 -5.483 8.550 1.00 81.94 93 LYS A O 1
ATOM 733 N N . GLY A 1 94 ? -18.347 -7.012 9.640 1.00 84.38 94 GLY A N 1
ATOM 734 C CA . GLY A 1 94 ? -19.171 -8.173 9.302 1.00 84.38 94 GLY A CA 1
ATOM 735 C C . GLY A 1 94 ? -19.008 -8.645 7.859 1.00 84.38 94 GLY A C 1
ATOM 736 O O . GLY A 1 94 ? -19.915 -9.281 7.332 1.00 84.38 94 GLY A O 1
ATOM 737 N N . ASP A 1 95 ? -17.883 -8.330 7.212 1.00 85.56 95 ASP A N 1
ATOM 738 C CA . ASP A 1 95 ? -17.629 -8.775 5.846 1.00 85.56 95 ASP A CA 1
ATOM 739 C C . ASP A 1 95 ? -17.418 -10.301 5.778 1.00 85.56 95 ASP A C 1
ATOM 741 O O . ASP A 1 95 ? -16.715 -10.927 6.586 1.00 85.56 95 ASP A O 1
ATOM 745 N N . HIS A 1 96 ? -18.041 -10.922 4.784 1.00 80.44 96 HIS A N 1
ATOM 746 C CA . HIS A 1 96 ? -17.954 -12.351 4.529 1.00 80.44 96 HIS A CA 1
ATOM 747 C C . HIS A 1 96 ? -16.857 -12.716 3.527 1.00 80.44 96 HIS A C 1
ATOM 749 O O . HIS A 1 96 ? -16.621 -13.913 3.331 1.00 80.44 96 HIS A O 1
ATOM 755 N N . GLU A 1 97 ? -16.141 -11.739 2.963 1.00 84.00 97 GLU A N 1
ATOM 756 C CA . GLU A 1 97 ? -14.971 -12.001 2.131 1.00 84.00 97 GLU A CA 1
ATOM 757 C C . GLU A 1 97 ? -13.940 -12.888 2.853 1.00 84.00 97 GLU A C 1
ATOM 759 O O . GLU A 1 97 ? -13.778 -12.907 4.089 1.00 84.00 97 GLU A O 1
ATOM 764 N N . LYS A 1 98 ? -13.285 -13.728 2.051 1.00 90.31 98 LYS A N 1
ATOM 765 C CA . LYS A 1 98 ? -12.257 -14.645 2.525 1.00 90.31 98 LYS A CA 1
ATOM 766 C C . LYS A 1 98 ? -10.933 -13.895 2.581 1.00 90.31 98 LYS A C 1
ATOM 768 O O . LYS A 1 98 ? -10.514 -13.307 1.593 1.00 90.31 98 LYS A O 1
ATOM 773 N N . TRP A 1 9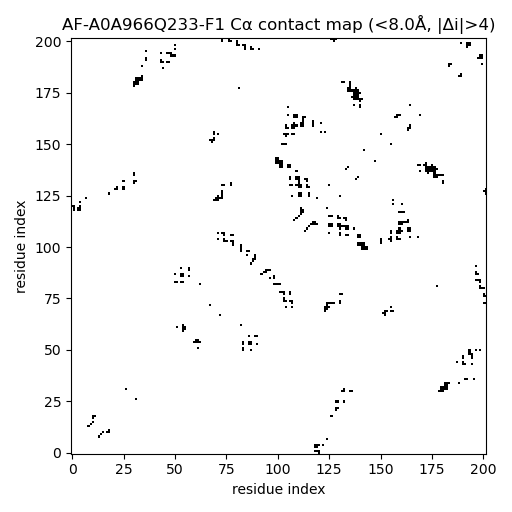9 ? -10.254 -13.983 3.722 1.00 95.00 99 TRP A N 1
ATOM 774 C CA . TRP A 1 99 ? -8.892 -13.482 3.843 1.00 95.00 99 TRP A CA 1
ATOM 775 C C . TRP A 1 99 ? -7.946 -14.316 2.971 1.00 95.00 99 TRP A C 1
ATOM 777 O O . TRP A 1 99 ? -7.954 -15.549 3.051 1.00 95.00 99 TRP A O 1
ATOM 787 N N . GLU A 1 100 ? -7.126 -13.649 2.165 1.00 95.62 100 GLU A N 1
ATOM 788 C CA . GLU A 1 100 ? -6.128 -14.272 1.296 1.00 95.62 100 GLU A CA 1
ATOM 789 C C . GLU A 1 100 ? -4.803 -13.492 1.389 1.00 95.62 100 GLU A C 1
ATOM 791 O O . GLU A 1 100 ? -4.825 -12.265 1.495 1.00 95.62 100 GLU A O 1
ATOM 796 N N . PRO A 1 101 ? -3.639 -14.162 1.336 1.00 96.31 101 PRO A N 1
ATOM 797 C CA . PRO A 1 101 ? -2.348 -13.482 1.375 1.00 96.31 101 PRO A CA 1
ATOM 798 C C . PRO A 1 101 ? -2.099 -12.704 0.078 1.00 96.31 101 PRO A C 1
ATOM 800 O O . PRO A 1 101 ? -2.435 -13.184 -1.006 1.00 96.31 101 PRO A O 1
ATOM 803 N N . ILE A 1 102 ? -1.458 -11.538 0.168 1.00 97.69 102 ILE A N 1
ATOM 804 C CA . ILE A 1 102 ? -1.210 -10.644 -0.976 1.00 97.69 102 ILE A CA 1
ATOM 805 C C . ILE A 1 102 ? 0.240 -10.732 -1.456 1.00 97.69 102 ILE A C 1
ATOM 807 O O . ILE A 1 102 ? 1.183 -10.782 -0.661 1.00 97.69 102 ILE A O 1
ATOM 811 N N . PHE A 1 103 ? 0.419 -10.698 -2.776 1.00 98.25 103 PHE A N 1
ATOM 812 C CA . PHE A 1 103 ? 1.716 -10.790 -3.428 1.00 98.25 103 PHE A CA 1
ATOM 813 C C . PHE A 1 103 ? 2.369 -9.412 -3.596 1.00 98.25 103 PHE A C 1
ATOM 815 O O . PHE A 1 103 ? 2.067 -8.677 -4.536 1.00 98.25 103 PHE A O 1
ATOM 822 N N . ALA A 1 104 ? 3.294 -9.056 -2.700 1.00 97.88 104 ALA A N 1
ATOM 823 C CA . ALA A 1 104 ? 3.926 -7.729 -2.672 1.00 97.88 104 ALA A CA 1
ATOM 824 C C . ALA A 1 104 ? 4.580 -7.280 -4.006 1.00 97.88 104 ALA A C 1
ATOM 826 O O . ALA A 1 104 ? 4.352 -6.135 -4.401 1.00 97.88 104 ALA A O 1
ATOM 827 N N . PRO A 1 105 ? 5.297 -8.131 -4.778 1.00 98.25 105 PRO A N 1
ATOM 828 C CA . PRO A 1 105 ? 5.876 -7.708 -6.060 1.00 98.25 105 PRO A CA 1
ATOM 829 C C . PRO A 1 105 ? 4.858 -7.197 -7.080 1.00 98.25 105 PRO A C 1
ATOM 831 O O . PRO A 1 105 ? 5.187 -6.324 -7.883 1.00 98.25 105 PRO A O 1
ATOM 834 N N . TYR A 1 106 ? 3.623 -7.714 -7.051 1.00 98.69 106 TYR A N 1
ATOM 835 C CA . TYR A 1 106 ? 2.546 -7.203 -7.898 1.00 98.69 106 TYR A CA 1
ATOM 836 C C . TYR A 1 106 ? 2.264 -5.736 -7.578 1.00 98.69 106 TYR A C 1
ATOM 838 O O . TYR A 1 106 ? 2.289 -4.901 -8.480 1.00 98.69 106 TYR A O 1
ATOM 846 N N . LEU A 1 107 ? 2.100 -5.423 -6.288 1.00 98.50 107 LEU A N 1
ATOM 847 C CA . LEU A 1 107 ? 1.868 -4.063 -5.808 1.00 98.50 107 LEU A CA 1
ATOM 848 C C . LEU A 1 107 ? 3.014 -3.131 -6.205 1.00 98.50 107 LEU A C 1
ATOM 850 O O . LEU A 1 107 ? 2.785 -2.003 -6.642 1.00 98.50 107 LEU A O 1
ATOM 854 N N . TYR A 1 108 ? 4.256 -3.609 -6.074 1.00 97.69 108 TYR A N 1
ATOM 855 C CA . TYR A 1 108 ? 5.429 -2.826 -6.446 1.00 97.69 108 TYR A CA 1
ATOM 856 C C . TYR A 1 108 ? 5.409 -2.454 -7.932 1.00 97.69 108 TYR A C 1
ATOM 858 O O . TYR A 1 108 ? 5.607 -1.289 -8.280 1.00 97.69 108 TYR A O 1
ATOM 866 N N . GLY A 1 109 ? 5.081 -3.414 -8.799 1.00 97.75 109 GLY A N 1
ATOM 867 C CA . GLY A 1 109 ? 4.949 -3.186 -10.232 1.00 97.75 109 GLY A CA 1
ATOM 868 C C . GLY A 1 109 ? 3.791 -2.264 -10.606 1.00 97.75 109 GLY A C 1
ATOM 869 O O . GLY A 1 109 ? 3.986 -1.315 -11.365 1.00 97.75 109 GLY A O 1
ATOM 870 N N . THR A 1 110 ? 2.596 -2.469 -10.051 1.00 98.25 110 THR A N 1
ATOM 871 C CA . THR A 1 110 ? 1.440 -1.610 -10.358 1.00 98.25 110 THR A CA 1
ATOM 872 C C . THR A 1 110 ? 1.645 -0.178 -9.867 1.00 98.25 110 THR A C 1
ATOM 874 O O . THR A 1 110 ? 1.370 0.768 -10.606 1.00 98.25 110 THR A O 1
ATOM 877 N N . GLY A 1 111 ? 2.183 -0.004 -8.657 1.00 97.06 111 GLY A N 1
ATOM 878 C CA . GLY A 1 111 ? 2.504 1.308 -8.097 1.00 97.06 111 GLY A CA 1
ATOM 879 C C . GLY A 1 111 ? 3.569 2.036 -8.909 1.00 97.06 111 GLY A C 1
ATOM 880 O O . GLY A 1 111 ? 3.359 3.166 -9.344 1.00 97.06 111 GLY A O 1
ATOM 881 N N . ARG A 1 112 ? 4.704 1.386 -9.168 1.00 94.88 112 ARG A N 1
ATOM 882 C CA . ARG A 1 112 ? 5.860 2.033 -9.799 1.00 94.88 112 ARG A CA 1
ATOM 883 C C . ARG A 1 112 ? 5.722 2.194 -11.314 1.00 94.88 112 ARG A C 1
ATOM 885 O O . ARG A 1 112 ? 6.104 3.231 -11.853 1.00 94.88 112 ARG A O 1
ATOM 892 N N . VAL A 1 113 ? 5.192 1.189 -12.009 1.00 96.44 113 VAL A N 1
ATOM 893 C CA . VAL A 1 113 ? 5.148 1.166 -13.481 1.00 96.44 113 VAL A CA 1
ATOM 894 C C . VAL A 1 113 ? 3.838 1.740 -14.006 1.00 96.44 113 VAL A C 1
ATOM 896 O O . VAL A 1 113 ? 3.869 2.609 -14.872 1.00 96.44 113 VAL A O 1
ATOM 899 N N . LEU A 1 114 ? 2.688 1.301 -13.486 1.00 96.75 114 LEU A N 1
ATOM 900 C CA . LEU A 1 114 ? 1.389 1.687 -14.056 1.00 96.75 114 LEU A CA 1
ATOM 901 C C . LEU A 1 114 ? 0.895 3.049 -13.555 1.00 96.75 114 LEU A C 1
ATOM 903 O O . LEU A 1 114 ? 0.291 3.792 -14.326 1.00 96.75 114 LEU A O 1
ATOM 907 N N . VAL A 1 115 ? 1.156 3.391 -12.287 1.00 96.81 115 VAL A N 1
ATOM 908 C CA . VAL A 1 115 ? 0.826 4.715 -11.725 1.00 96.81 115 VAL A CA 1
ATOM 909 C C . VAL A 1 115 ? 2.022 5.664 -11.804 1.00 96.81 115 VAL A C 1
ATOM 911 O O . VAL A 1 115 ? 1.919 6.740 -12.393 1.00 96.81 115 VAL A O 1
ATOM 914 N N . GLY A 1 116 ? 3.177 5.245 -11.279 1.00 94.56 116 GLY A N 1
ATOM 915 C CA . GLY A 1 116 ? 4.429 6.012 -11.292 1.00 94.56 116 GLY A CA 1
ATOM 916 C C . GLY A 1 116 ? 5.113 6.102 -12.659 1.00 94.56 116 GLY A C 1
ATOM 917 O O . GLY A 1 116 ? 6.169 6.718 -12.781 1.00 94.56 116 GLY A O 1
ATOM 918 N N . ARG A 1 117 ? 4.534 5.487 -13.703 1.00 94.00 117 ARG A N 1
ATOM 919 C CA . ARG A 1 117 ? 4.971 5.590 -15.109 1.00 94.00 117 ARG A CA 1
ATOM 920 C C . ARG A 1 117 ? 6.449 5.241 -15.339 1.00 94.00 117 ARG A C 1
ATOM 922 O O . ARG A 1 117 ? 7.057 5.735 -16.284 1.00 94.00 117 ARG A O 1
ATOM 929 N N . GLY A 1 118 ? 7.039 4.414 -14.472 1.00 88.62 118 GLY A N 1
ATOM 930 C CA . GLY A 1 118 ? 8.437 3.988 -14.580 1.00 88.62 118 GLY A CA 1
ATOM 931 C C . GLY A 1 118 ? 9.467 5.109 -14.384 1.00 88.62 118 GLY A C 1
ATOM 932 O O . GLY A 1 118 ? 10.621 4.935 -14.758 1.00 88.62 118 GLY A O 1
ATOM 933 N N . GLN A 1 119 ? 9.087 6.242 -13.784 1.00 89.69 119 GLN A N 1
ATOM 934 C CA . GLN A 1 119 ? 9.898 7.472 -13.738 1.00 89.69 119 GLN A CA 1
ATOM 935 C C . GLN A 1 119 ? 11.187 7.395 -12.896 1.00 89.69 119 GLN A C 1
ATOM 937 O O . GLN A 1 119 ? 11.974 8.343 -12.897 1.00 89.69 119 GLN A O 1
ATOM 942 N N . LEU A 1 120 ? 11.398 6.291 -12.172 1.00 88.12 120 LEU A N 1
ATOM 943 C CA . LEU A 1 120 ? 12.580 6.049 -11.335 1.00 88.12 120 LEU A CA 1
ATOM 944 C C . LEU A 1 120 ? 13.752 5.406 -12.102 1.00 88.12 120 LEU A C 1
ATOM 946 O O . LEU A 1 120 ? 14.741 5.040 -11.477 1.00 88.12 120 LEU A O 1
ATOM 950 N N . ASP A 1 121 ? 13.652 5.229 -13.425 1.00 82.50 121 ASP A N 1
ATOM 951 C CA . ASP A 1 121 ? 14.753 4.807 -14.312 1.00 82.50 121 ASP A CA 1
ATOM 952 C C . ASP A 1 121 ? 15.545 3.581 -13.794 1.00 82.50 121 ASP A C 1
ATOM 954 O O . ASP A 1 121 ? 16.775 3.550 -13.781 1.00 82.50 121 ASP A O 1
ATOM 958 N N . GLY A 1 122 ? 14.837 2.553 -13.313 1.00 78.62 122 GLY A N 1
ATOM 959 C CA . GLY A 1 122 ? 15.447 1.329 -12.780 1.00 78.62 122 GLY A CA 1
ATOM 960 C C . GLY A 1 122 ? 15.892 1.388 -11.309 1.00 78.62 122 GLY A C 1
ATOM 961 O O . GLY A 1 122 ? 16.053 0.327 -10.713 1.00 78.62 122 GLY A O 1
ATOM 962 N N . GLN A 1 123 ? 15.945 2.561 -10.667 1.00 86.50 123 GLN A N 1
ATOM 963 C CA . GLN A 1 123 ? 16.276 2.702 -9.237 1.00 86.50 123 GLN A CA 1
ATOM 964 C C . GLN A 1 123 ? 15.174 2.174 -8.313 1.00 86.50 123 GLN A C 1
ATOM 966 O O . GLN A 1 123 ? 13.990 2.405 -8.554 1.00 86.50 123 GLN A O 1
ATOM 971 N N . ALA A 1 124 ? 15.555 1.479 -7.240 1.00 90.94 124 ALA A N 1
ATOM 972 C CA . ALA A 1 124 ? 14.600 0.958 -6.265 1.00 90.94 124 ALA A CA 1
ATOM 973 C C . ALA A 1 124 ? 13.843 2.085 -5.526 1.00 90.94 124 ALA A C 1
ATOM 975 O O . ALA A 1 124 ? 14.287 3.230 -5.482 1.00 90.94 124 ALA A O 1
ATOM 976 N N . GLY A 1 125 ? 12.700 1.751 -4.924 1.00 92.62 125 GLY A N 1
ATOM 977 C CA . GLY A 1 125 ? 11.786 2.703 -4.284 1.00 92.62 125 GLY A CA 1
ATOM 978 C C . GLY A 1 125 ? 10.465 2.893 -5.035 1.00 92.62 125 GLY A C 1
ATOM 979 O O . GLY A 1 125 ? 10.278 2.387 -6.141 1.00 92.62 125 GLY A O 1
ATOM 980 N N . SER A 1 126 ? 9.516 3.568 -4.387 1.00 94.44 126 SER A N 1
ATOM 981 C CA . SER A 1 126 ? 8.213 4.009 -4.914 1.00 94.44 126 SER A CA 1
ATOM 982 C C . SER A 1 126 ? 7.653 5.089 -3.979 1.00 94.44 126 SER A C 1
ATOM 984 O O . SER A 1 126 ? 8.174 5.278 -2.880 1.00 94.44 126 SER A O 1
ATOM 986 N N . LEU A 1 127 ? 6.581 5.775 -4.379 1.00 94.62 127 LEU A N 1
ATOM 987 C CA . LEU A 1 127 ? 5.823 6.677 -3.506 1.00 94.62 127 LEU A CA 1
ATOM 988 C C . LEU A 1 127 ? 4.568 5.986 -2.956 1.00 94.62 127 LEU A C 1
ATOM 990 O O . LEU A 1 127 ? 3.912 5.228 -3.677 1.00 94.62 127 LEU A O 1
ATOM 994 N N . GLY A 1 128 ? 4.203 6.275 -1.703 1.00 94.75 128 GLY A N 1
ATOM 995 C CA . GLY A 1 128 ? 2.977 5.752 -1.093 1.00 94.75 128 GLY A CA 1
ATOM 996 C C . GLY A 1 128 ? 1.705 6.240 -1.782 1.00 94.75 128 GLY A C 1
ATOM 997 O O . GLY A 1 128 ? 0.743 5.488 -1.902 1.00 94.75 128 GLY A O 1
ATOM 998 N N . SER A 1 129 ? 1.715 7.457 -2.334 1.00 95.81 129 SER A N 1
ATOM 999 C CA . SER A 1 129 ? 0.606 7.984 -3.138 1.00 95.81 129 SER A CA 1
ATOM 1000 C C . SER A 1 129 ? 0.376 7.159 -4.409 1.00 95.81 129 SER A C 1
ATOM 1002 O 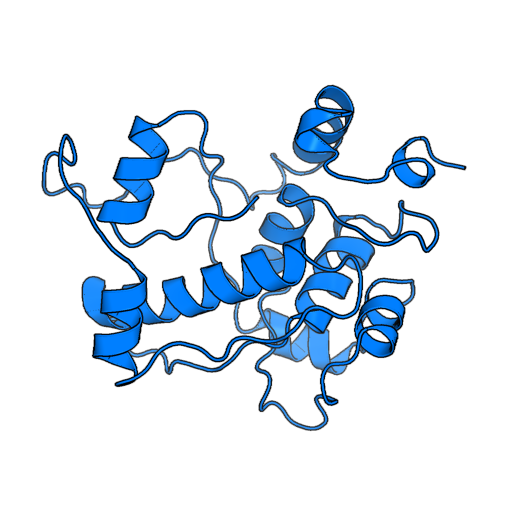O . SER A 1 129 ? -0.762 6.800 -4.710 1.00 95.81 129 SER A O 1
ATOM 1004 N N . TRP A 1 130 ? 1.443 6.777 -5.118 1.00 96.94 130 TRP A N 1
ATOM 1005 C CA . TRP A 1 130 ? 1.339 5.892 -6.280 1.00 96.94 130 TRP A CA 1
ATOM 1006 C C . TRP A 1 130 ? 0.804 4.513 -5.900 1.00 96.94 130 TRP A C 1
ATOM 1008 O O . TRP A 1 130 ? -0.013 3.942 -6.616 1.00 96.94 130 TRP A O 1
ATOM 1018 N N . MET A 1 131 ? 1.242 3.987 -4.756 1.00 97.44 131 MET A N 1
ATOM 1019 C CA . MET A 1 131 ? 0.774 2.703 -4.250 1.00 97.44 131 MET A CA 1
ATOM 1020 C C . MET A 1 131 ? -0.707 2.735 -3.862 1.00 97.44 131 MET A C 1
ATOM 1022 O O . MET A 1 131 ? -1.452 1.835 -4.239 1.00 97.44 131 MET A O 1
ATOM 1026 N N . ALA A 1 132 ? -1.144 3.780 -3.155 1.00 97.12 132 ALA A N 1
ATOM 1027 C CA . ALA A 1 132 ? -2.540 3.972 -2.781 1.00 97.12 132 ALA A CA 1
ATOM 1028 C C . ALA A 1 132 ? -3.448 4.028 -4.019 1.00 97.12 132 ALA A C 1
ATOM 1030 O O . ALA A 1 132 ? -4.466 3.344 -4.070 1.00 97.12 132 ALA A O 1
ATOM 1031 N N . ASP A 1 133 ? -3.053 4.778 -5.049 1.00 97.75 133 ASP A N 1
ATOM 1032 C CA . ASP A 1 133 ? -3.789 4.833 -6.315 1.00 97.75 133 ASP A CA 1
ATOM 1033 C C . ASP A 1 133 ? -3.772 3.482 -7.054 1.00 97.75 133 ASP A C 1
ATOM 1035 O O . ASP A 1 133 ? -4.780 3.067 -7.629 1.00 97.75 133 ASP A O 1
ATOM 1039 N N . ALA A 1 134 ? -2.661 2.742 -6.983 1.00 97.94 134 ALA A N 1
ATOM 1040 C CA . ALA A 1 134 ? -2.532 1.442 -7.629 1.00 97.94 134 ALA A CA 1
ATOM 1041 C C . ALA A 1 134 ? -3.423 0.363 -7.004 1.00 97.94 134 ALA A C 1
ATOM 1043 O O . ALA A 1 134 ? -4.083 -0.357 -7.750 1.00 97.94 134 ALA A O 1
ATOM 1044 N N . VAL A 1 135 ? -3.503 0.264 -5.672 1.00 98.06 135 VAL A N 1
ATOM 1045 C CA . VAL A 1 135 ? -4.394 -0.716 -5.013 1.00 98.06 135 VAL A CA 1
ATOM 1046 C C . VAL A 1 135 ? -5.876 -0.414 -5.236 1.00 98.06 135 VAL A C 1
ATOM 1048 O O . VAL A 1 135 ? -6.715 -1.297 -5.073 1.00 98.06 135 VAL A O 1
ATOM 1051 N N . ILE A 1 136 ? -6.209 0.815 -5.635 1.00 97.75 136 ILE A N 1
ATOM 1052 C CA . ILE A 1 136 ? -7.575 1.211 -5.987 1.00 97.75 136 ILE A CA 1
ATOM 1053 C C . ILE A 1 136 ? -7.877 0.893 -7.454 1.00 97.75 136 ILE A C 1
ATOM 1055 O O . ILE A 1 136 ? -8.916 0.310 -7.757 1.00 97.75 136 ILE A O 1
ATOM 1059 N N . LYS A 1 137 ? -6.967 1.234 -8.375 1.00 97.25 137 LYS A N 1
ATOM 1060 C CA . LYS A 1 137 ? -7.172 1.053 -9.825 1.00 97.25 137 LYS A CA 1
ATOM 1061 C C . LYS A 1 137 ? -6.901 -0.365 -10.320 1.00 97.25 137 LYS A C 1
ATOM 1063 O O . LYS A 1 137 ? -7.581 -0.839 -11.225 1.00 97.25 137 LYS A O 1
ATOM 1068 N N . TYR A 1 138 ? -5.901 -1.025 -9.749 1.00 98.25 138 TYR A N 1
ATOM 1069 C CA . TYR A 1 138 ? -5.398 -2.330 -10.186 1.00 98.25 138 TYR A CA 1
ATOM 1070 C C . TYR A 1 138 ? -5.543 -3.412 -9.109 1.00 98.25 138 TYR A C 1
ATOM 1072 O O . TYR A 1 138 ? -5.152 -4.555 -9.343 1.00 98.25 138 TYR A O 1
ATOM 1080 N N . GLY A 1 139 ? -6.113 -3.070 -7.951 1.00 98.12 139 GLY A N 1
ATOM 1081 C CA . GLY A 1 139 ? -6.393 -4.005 -6.866 1.00 98.12 139 GLY A CA 1
ATOM 1082 C C . GLY A 1 139 ? -5.172 -4.738 -6.336 1.00 98.12 139 GLY A C 1
ATOM 1083 O O . GLY A 1 139 ? -4.057 -4.209 -6.339 1.00 98.12 139 GLY A O 1
ATOM 1084 N N . VAL A 1 140 ? -5.395 -5.953 -5.841 1.00 98.31 140 VAL A N 1
ATOM 1085 C CA . VAL A 1 140 ? -4.358 -6.779 -5.218 1.00 98.31 140 VAL A CA 1
ATOM 1086 C C . VAL A 1 140 ? -4.351 -8.190 -5.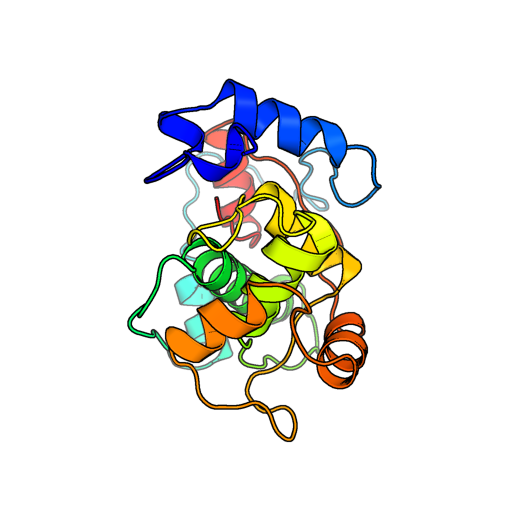792 1.00 98.31 140 VAL A C 1
ATOM 1088 O O . VAL A 1 140 ? -5.393 -8.799 -6.022 1.00 98.31 140 VAL A O 1
ATOM 1091 N N . LEU A 1 141 ? -3.153 -8.730 -6.011 1.00 98.56 141 LEU A N 1
ATOM 1092 C CA . LEU A 1 141 ? -2.969 -10.108 -6.452 1.00 98.56 141 LEU A CA 1
ATOM 1093 C C . LEU A 1 141 ? -2.767 -11.016 -5.242 1.00 98.56 141 LEU A C 1
ATOM 1095 O O . LEU A 1 141 ? -1.899 -10.760 -4.407 1.00 98.56 141 LEU A O 1
ATOM 1099 N N . ARG A 1 142 ? -3.530 -12.105 -5.178 1.00 97.56 142 ARG A N 1
ATOM 1100 C CA . ARG A 1 142 ? -3.375 -13.122 -4.136 1.00 97.56 142 ARG A CA 1
ATOM 1101 C C . ARG A 1 142 ? -2.113 -13.952 -4.383 1.00 97.56 142 ARG A C 1
ATOM 1103 O O . ARG A 1 142 ? -1.898 -14.424 -5.496 1.00 97.56 142 ARG A O 1
ATOM 1110 N N . SER A 1 143 ? -1.305 -14.186 -3.351 1.00 96.69 143 SER A N 1
ATOM 1111 C CA . SER A 1 143 ? -0.053 -14.962 -3.439 1.00 96.69 143 SER A CA 1
ATOM 1112 C C . SER A 1 143 ? -0.263 -16.432 -3.795 1.00 96.69 143 SER A C 1
ATOM 1114 O O . SER A 1 143 ? 0.662 -17.087 -4.260 1.00 96.69 143 SER A O 1
ATOM 1116 N N . ASN A 1 144 ? -1.467 -16.958 -3.572 1.00 95.44 144 ASN A N 1
ATOM 1117 C CA . ASN A 1 144 ? -1.862 -18.321 -3.925 1.00 95.44 144 ASN A CA 1
ATOM 1118 C C . ASN A 1 144 ? -2.608 -18.412 -5.268 1.00 95.44 144 ASN A C 1
ATOM 1120 O O . ASN A 1 144 ? -3.162 -19.464 -5.583 1.00 95.44 144 ASN A O 1
ATOM 1124 N N . PHE A 1 145 ? -2.657 -17.330 -6.051 1.00 97.06 145 PHE A N 1
ATOM 1125 C CA . PHE A 1 145 ? -3.182 -17.385 -7.410 1.00 97.06 145 PHE A CA 1
ATOM 1126 C C . PHE A 1 145 ? -2.253 -18.201 -8.324 1.00 97.06 145 PHE A C 1
ATOM 1128 O O . PHE A 1 145 ? -1.046 -18.299 -8.096 1.00 97.06 145 PHE A O 1
ATOM 1135 N N . ASN A 1 146 ? -2.825 -18.797 -9.370 1.00 96.25 146 ASN A N 1
ATOM 1136 C CA . ASN A 1 146 ? -2.097 -19.690 -10.266 1.00 96.25 146 ASN A CA 1
ATOM 1137 C C . ASN A 1 146 ? -0.897 -18.988 -10.918 1.00 96.25 146 ASN A C 1
ATOM 1139 O O . ASN A 1 146 ? -0.985 -17.838 -11.351 1.00 96.25 146 ASN A O 1
ATOM 1143 N N . ASP A 1 147 ? 0.215 -19.719 -11.015 1.00 95.75 147 ASP A N 1
ATOM 1144 C CA . ASP A 1 147 ? 1.488 -19.281 -11.600 1.00 95.75 147 ASP A CA 1
ATOM 1145 C C . ASP A 1 147 ? 2.148 -18.067 -10.930 1.00 95.75 147 ASP A C 1
ATOM 1147 O O . ASP A 1 147 ? 3.082 -17.496 -11.502 1.00 95.75 147 ASP A O 1
ATOM 1151 N N . VAL A 1 148 ? 1.696 -17.650 -9.742 1.00 96.56 148 VAL A N 1
ATOM 1152 C CA . VAL A 1 148 ? 2.387 -16.600 -8.991 1.00 96.56 148 VAL A CA 1
ATOM 1153 C C . VAL A 1 148 ? 3.759 -17.131 -8.554 1.00 96.56 148 VAL A C 1
ATOM 1155 O O . VAL A 1 148 ? 3.840 -18.147 -7.858 1.00 96.56 148 VAL A O 1
ATOM 1158 N N . PRO A 1 149 ? 4.864 -16.493 -8.979 1.00 96.19 149 PRO A N 1
ATOM 1159 C CA . PRO A 1 149 ? 6.204 -16.931 -8.609 1.00 96.19 149 PRO A CA 1
ATOM 1160 C C . PRO A 1 149 ? 6.484 -16.677 -7.124 1.00 96.19 149 PRO A C 1
ATOM 1162 O O . PRO A 1 149 ? 5.872 -15.826 -6.484 1.00 96.19 149 PRO A O 1
ATOM 1165 N N . LYS A 1 150 ? 7.484 -17.368 -6.572 1.00 95.62 150 LYS A N 1
ATOM 1166 C CA . LYS A 1 150 ? 7.973 -17.065 -5.223 1.00 95.62 150 LYS A CA 1
ATOM 1167 C C . LYS A 1 150 ? 8.603 -15.668 -5.187 1.00 95.62 150 LYS A C 1
ATOM 1169 O O . LYS A 1 150 ? 9.286 -15.264 -6.131 1.00 95.62 150 LYS A O 1
ATOM 1174 N N . TYR A 1 151 ? 8.414 -14.961 -4.073 1.00 97.00 151 TYR A N 1
ATOM 1175 C CA . TYR A 1 151 ? 9.106 -13.702 -3.812 1.00 97.00 151 TYR A CA 1
ATOM 1176 C C . TYR A 1 151 ? 10.631 -13.850 -3.942 1.00 97.00 151 TYR A C 1
ATOM 1178 O O . TYR A 1 151 ? 11.212 -14.833 -3.483 1.00 97.00 151 TYR A O 1
ATOM 1186 N N . SER A 1 152 ? 11.247 -12.852 -4.569 1.00 97.56 152 SER A N 1
ATOM 1187 C CA . SER A 1 152 ? 12.678 -12.551 -4.503 1.00 97.56 152 SER A CA 1
ATOM 1188 C C . SER A 1 152 ? 12.879 -11.078 -4.854 1.00 97.56 152 SER A C 1
ATOM 1190 O O . SER A 1 152 ? 12.079 -10.517 -5.615 1.00 97.56 152 SER A O 1
ATOM 1192 N N . GLY A 1 153 ? 13.966 -10.466 -4.384 1.00 97.31 153 GLY A N 1
ATOM 1193 C CA . GLY A 1 153 ? 14.319 -9.086 -4.734 1.00 97.31 153 GLY A CA 1
ATOM 1194 C C . GLY A 1 153 ? 14.449 -8.903 -6.247 1.00 97.31 153 GLY A C 1
ATOM 1195 O O . GLY A 1 153 ? 13.867 -7.989 -6.819 1.00 97.31 153 GLY A O 1
ATOM 1196 N N . LYS A 1 154 ? 15.071 -9.874 -6.933 1.00 97.25 154 LYS A N 1
ATOM 1197 C CA . LYS A 1 154 ? 15.199 -9.884 -8.401 1.00 97.25 154 LYS A CA 1
ATOM 1198 C C . LYS A 1 154 ? 13.848 -9.860 -9.118 1.00 97.25 154 LYS A C 1
ATOM 1200 O O . LYS A 1 154 ? 13.714 -9.226 -10.164 1.00 97.25 154 LYS A O 1
ATOM 1205 N N . LEU A 1 155 ? 12.858 -10.589 -8.603 1.00 97.62 155 LEU A N 1
ATOM 1206 C CA . LEU A 1 155 ? 11.515 -10.573 -9.173 1.00 97.62 155 LEU A CA 1
ATOM 1207 C C . LEU A 1 155 ? 10.836 -9.224 -8.932 1.00 97.62 155 LEU A C 1
ATOM 1209 O O . LEU A 1 155 ? 10.247 -8.683 -9.866 1.00 97.62 155 LEU A O 1
ATOM 1213 N N . ALA A 1 156 ? 10.920 -8.696 -7.710 1.00 97.50 156 ALA A N 1
ATOM 1214 C CA . ALA A 1 156 ? 10.367 -7.390 -7.378 1.00 97.50 156 ALA A CA 1
ATOM 1215 C C . ALA A 1 156 ? 10.983 -6.295 -8.260 1.00 97.50 156 ALA A C 1
ATOM 1217 O O . ALA A 1 156 ? 10.239 -5.537 -8.871 1.00 97.50 156 ALA A O 1
ATOM 1218 N N . ASP A 1 157 ? 12.302 -6.279 -8.449 1.00 96.19 157 ASP A N 1
ATOM 1219 C CA . ASP A 1 157 ? 12.976 -5.335 -9.348 1.00 96.19 157 ASP A CA 1
ATOM 1220 C C . ASP A 1 157 ? 12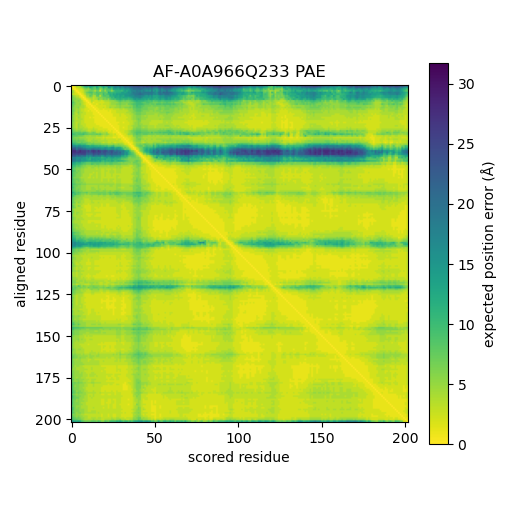.527 -5.502 -10.805 1.00 96.19 157 ASP A C 1
ATOM 1222 O O . ASP A 1 157 ? 12.293 -4.515 -11.503 1.00 96.19 157 ASP A O 1
ATOM 1226 N N . LYS A 1 158 ? 12.357 -6.751 -11.267 1.00 96.31 158 LYS A N 1
ATOM 1227 C CA . LYS A 1 158 ? 11.864 -7.045 -12.620 1.00 96.31 158 LYS A CA 1
ATOM 1228 C C . LYS A 1 158 ? 10.450 -6.504 -12.831 1.00 96.31 158 LYS A C 1
ATOM 1230 O O . LYS A 1 158 ? 10.195 -5.882 -13.853 1.00 96.31 158 LYS A O 1
ATOM 1235 N N . TRP A 1 159 ? 9.532 -6.770 -11.903 1.00 96.94 159 TRP A N 1
ATOM 1236 C CA . TRP A 1 159 ? 8.138 -6.321 -12.002 1.00 96.94 159 TRP A CA 1
ATOM 1237 C C . TRP A 1 159 ? 7.974 -4.835 -11.677 1.00 96.94 159 TRP A C 1
ATOM 1239 O O . TRP A 1 159 ? 7.048 -4.207 -12.172 1.00 96.94 159 TRP A O 1
ATOM 1249 N N . GLY A 1 160 ? 8.875 -4.260 -10.883 1.00 95.81 160 GLY A N 1
ATOM 1250 C CA . GLY A 1 160 ? 8.960 -2.831 -10.590 1.00 95.81 160 GLY A CA 1
ATOM 1251 C C . GLY A 1 160 ? 9.538 -1.998 -11.736 1.00 95.81 160 GLY A C 1
ATOM 1252 O O . GLY A 1 160 ? 9.591 -0.776 -11.628 1.00 95.81 160 GLY A O 1
ATOM 1253 N N . ASN A 1 161 ? 9.964 -2.627 -12.832 1.00 94.44 161 ASN A N 1
ATOM 1254 C CA . ASN A 1 161 ? 10.459 -1.953 -14.024 1.00 94.44 161 ASN A CA 1
ATOM 1255 C C . ASN A 1 161 ? 9.590 -2.291 -15.244 1.00 94.44 161 ASN A C 1
ATOM 1257 O O . ASN A 1 161 ? 8.915 -3.319 -15.271 1.00 94.44 161 ASN A O 1
ATOM 1261 N N . THR A 1 162 ? 9.615 -1.441 -16.269 1.00 91.88 162 THR A N 1
ATOM 1262 C CA . THR A 1 162 ? 8.894 -1.666 -17.531 1.00 91.88 162 THR A CA 1
ATOM 1263 C C . THR A 1 162 ? 9.296 -3.024 -18.132 1.00 91.88 162 THR A C 1
ATOM 1265 O O . THR A 1 162 ? 10.494 -3.291 -18.262 1.00 91.88 162 THR A O 1
ATOM 1268 N N . PRO A 1 163 ? 8.338 -3.894 -18.513 1.00 94.12 163 PRO A N 1
ATOM 1269 C CA . PRO A 1 163 ? 6.914 -3.610 -18.749 1.00 94.12 163 PRO A CA 1
ATOM 1270 C C . PRO A 1 163 ? 5.974 -3.741 -17.536 1.00 94.12 163 PRO A C 1
ATOM 1272 O O . PRO A 1 163 ? 4.783 -3.482 -17.684 1.00 94.12 163 PRO A O 1
ATOM 1275 N N . GLY A 1 164 ? 6.469 -4.108 -16.356 1.00 95.50 164 GLY A N 1
ATOM 1276 C CA . GLY A 1 164 ? 5.644 -4.378 -15.180 1.00 95.50 164 GLY A CA 1
ATOM 1277 C C . GLY A 1 164 ? 5.241 -5.854 -15.035 1.00 95.50 164 GLY A C 1
ATOM 1278 O O . GLY A 1 164 ? 5.829 -6.725 -15.683 1.00 95.50 164 GLY A O 1
ATOM 1279 N N . PRO A 1 165 ? 4.254 -6.161 -14.171 1.00 97.31 165 PRO A N 1
ATOM 1280 C CA . PRO A 1 165 ? 3.682 -7.500 -14.042 1.00 97.31 165 PRO A CA 1
ATOM 1281 C C . PRO A 1 165 ? 2.964 -7.952 -15.322 1.00 97.31 165 PRO A C 1
ATOM 1283 O O . PRO A 1 165 ? 2.404 -7.137 -16.055 1.00 97.31 165 PRO A O 1
ATOM 1286 N N . ASP A 1 166 ? 2.911 -9.264 -15.559 1.00 97.56 166 ASP A N 1
ATOM 1287 C CA . ASP A 1 166 ? 2.192 -9.813 -16.714 1.00 97.56 166 ASP A CA 1
ATOM 1288 C C . ASP A 1 166 ? 0.701 -9.443 -16.682 1.00 97.56 166 ASP A C 1
ATOM 1290 O O . ASP A 1 166 ? 0.051 -9.457 -15.632 1.00 97.56 166 ASP A O 1
ATOM 1294 N N . LYS A 1 167 ? 0.121 -9.212 -17.867 1.00 97.38 167 LYS A N 1
ATOM 1295 C CA . LYS A 1 167 ? -1.277 -8.783 -18.028 1.00 97.38 167 LYS A CA 1
ATOM 1296 C C . LYS A 1 167 ? -2.281 -9.681 -17.295 1.00 97.38 167 LYS A C 1
ATOM 1298 O O . LYS A 1 167 ? -3.212 -9.165 -16.690 1.00 97.38 167 LYS A O 1
ATOM 1303 N N . LYS A 1 168 ? -2.064 -11.003 -17.284 1.00 97.81 168 LYS A N 1
ATOM 1304 C CA . LYS A 1 168 ? -2.939 -11.961 -16.582 1.00 97.81 168 LYS A CA 1
ATOM 1305 C C . LYS A 1 168 ? -3.047 -11.678 -15.079 1.00 97.81 168 LYS A C 1
ATOM 1307 O O . LYS A 1 168 ? -4.107 -11.860 -14.490 1.00 97.81 168 LYS A O 1
ATOM 1312 N N . PHE A 1 169 ? -1.959 -11.216 -14.463 1.00 98.56 169 PHE A N 1
ATOM 1313 C CA . PHE A 1 169 ? -1.934 -10.873 -13.045 1.00 98.56 169 PHE A CA 1
ATOM 1314 C C . PHE A 1 169 ? -2.614 -9.533 -12.787 1.00 98.56 169 PHE A C 1
ATOM 1316 O O . PHE A 1 169 ? -3.291 -9.394 -11.777 1.00 98.56 169 PHE A O 1
ATOM 1323 N N . ILE A 1 170 ? -2.489 -8.580 -13.716 1.00 98.38 170 ILE A N 1
ATOM 1324 C CA . ILE A 1 170 ? -3.200 -7.294 -13.654 1.00 98.38 170 ILE A CA 1
ATOM 1325 C C . ILE A 1 170 ? -4.712 -7.511 -13.776 1.00 98.38 170 ILE A C 1
ATOM 1327 O O . ILE A 1 170 ? -5.490 -6.982 -12.984 1.00 98.38 170 ILE A O 1
ATOM 1331 N N . GLU A 1 171 ? -5.133 -8.334 -14.736 1.00 98.19 171 GLU A N 1
ATOM 1332 C CA . GLU A 1 171 ? -6.537 -8.704 -14.929 1.00 98.19 171 GLU A CA 1
ATOM 1333 C C . GLU A 1 171 ? -7.115 -9.395 -13.687 1.00 98.19 171 GLU A C 1
ATOM 1335 O O . GLU A 1 171 ? -8.228 -9.074 -13.275 1.00 98.19 171 GLU A O 1
ATOM 1340 N N . GLU A 1 172 ? -6.366 -10.299 -13.048 1.00 98.19 172 GLU A N 1
ATOM 1341 C CA . GLU A 1 172 ? -6.806 -10.915 -11.793 1.00 98.19 172 GLU A CA 1
ATOM 1342 C C . GLU A 1 172 ? -6.829 -9.921 -10.628 1.00 98.19 172 GLU A C 1
ATOM 1344 O O . GLU A 1 172 ? -7.829 -9.855 -9.914 1.00 98.19 172 GLU A O 1
ATOM 1349 N N . GLY A 1 173 ? -5.765 -9.139 -10.438 1.00 98.00 173 GLY A N 1
ATOM 1350 C CA . GLY A 1 173 ? -5.657 -8.204 -9.320 1.00 98.00 173 GLY A CA 1
ATOM 1351 C C . GLY A 1 173 ? -6.755 -7.143 -9.334 1.00 98.00 173 GLY A C 1
ATOM 1352 O O . GLY A 1 173 ? -7.331 -6.840 -8.290 1.00 98.00 173 GLY A O 1
ATOM 1353 N N . SER A 1 174 ? -7.135 -6.662 -10.523 1.00 97.75 174 SER A N 1
ATOM 1354 C CA . SER A 1 174 ? -8.182 -5.643 -10.705 1.00 97.75 174 SER A CA 1
ATOM 1355 C C . SER A 1 174 ? -9.568 -6.050 -10.186 1.00 97.75 174 SER A C 1
ATOM 1357 O O . SER A 1 174 ? -10.419 -5.190 -9.962 1.00 97.75 174 SER A O 1
ATOM 1359 N N . LYS A 1 175 ? -9.799 -7.348 -9.950 1.00 96.94 175 LYS A N 1
ATOM 1360 C CA . LYS A 1 175 ? -11.049 -7.867 -9.375 1.00 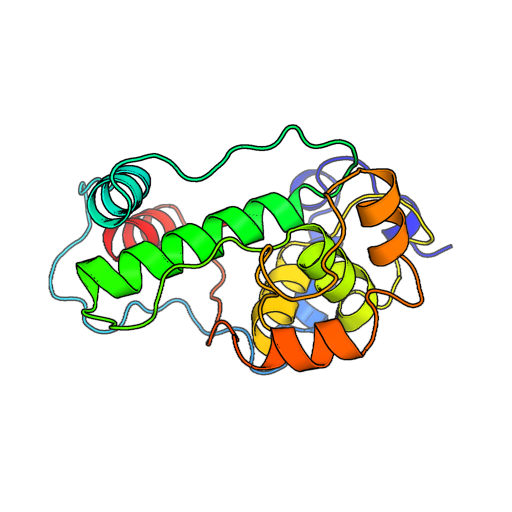96.94 175 LYS A CA 1
ATOM 1361 C C . LYS A 1 175 ? -11.160 -7.623 -7.871 1.00 96.94 175 LYS A C 1
ATOM 1363 O O . LYS A 1 175 ? -12.267 -7.673 -7.345 1.00 96.94 175 LYS A O 1
ATOM 1368 N N . HIS A 1 176 ? -10.043 -7.328 -7.204 1.00 96.56 176 HIS A N 1
ATOM 1369 C CA . HIS A 1 176 ? -9.954 -7.171 -5.750 1.00 96.56 176 HIS A CA 1
ATOM 1370 C C . HIS A 1 176 ? -9.464 -5.756 -5.373 1.00 96.56 176 HIS A C 1
ATOM 1372 O O . HIS A 1 176 ? -8.371 -5.611 -4.821 1.00 96.56 176 HIS A O 1
ATOM 1378 N N . PRO A 1 177 ? -10.200 -4.680 -5.726 1.00 96.94 177 PRO A N 1
ATOM 1379 C CA . PRO A 1 177 ? -9.768 -3.312 -5.465 1.00 96.94 177 PRO A CA 1
ATOM 1380 C C . PRO A 1 177 ? -10.047 -2.865 -4.030 1.00 96.94 177 PRO A C 1
ATOM 1382 O O . PRO A 1 177 ? -11.148 -3.060 -3.506 1.00 96.94 177 PRO A O 1
ATOM 1385 N N . VAL A 1 178 ? -9.101 -2.121 -3.454 1.00 95.62 178 VAL A N 1
ATOM 1386 C CA . VAL A 1 178 ? -9.402 -1.229 -2.326 1.00 95.62 178 VAL A CA 1
ATOM 1387 C C . VAL A 1 178 ? -10.305 -0.109 -2.845 1.00 95.62 178 VAL A C 1
ATOM 1389 O O . VAL A 1 178 ? -10.084 0.429 -3.925 1.00 95.62 178 VAL A O 1
ATOM 1392 N N . LYS A 1 179 ? -11.355 0.257 -2.106 1.00 93.50 179 LYS A N 1
ATOM 1393 C CA . LYS A 1 179 ? -12.362 1.201 -2.630 1.00 93.50 179 LYS A CA 1
ATOM 1394 C C . LYS A 1 179 ? -11.916 2.663 -2.621 1.00 93.50 179 LYS A C 1
ATOM 1396 O O . LYS A 1 179 ? -12.362 3.436 -3.465 1.00 93.50 179 LYS A O 1
ATOM 1401 N N . SER A 1 180 ? -11.083 3.054 -1.662 1.00 93.50 180 SER A N 1
ATOM 1402 C CA . SER A 1 180 ? -10.594 4.429 -1.520 1.00 93.50 180 SER A CA 1
ATOM 1403 C C . SER A 1 180 ? -9.450 4.517 -0.517 1.00 93.50 180 SER A C 1
ATOM 1405 O O . SER A 1 180 ? -9.353 3.680 0.379 1.00 93.50 180 SER A O 1
ATOM 1407 N N . ALA A 1 181 ? -8.666 5.589 -0.603 1.00 95.50 181 ALA A N 1
ATOM 1408 C CA . ALA A 1 181 ? -7.667 5.962 0.394 1.00 95.50 181 ALA A CA 1
ATOM 1409 C C . ALA A 1 181 ? -7.871 7.414 0.847 1.00 95.50 181 ALA A C 1
ATOM 1411 O O . ALA A 1 181 ? -8.452 8.223 0.125 1.00 95.50 181 ALA A O 1
ATOM 1412 N N . ALA A 1 182 ? -7.373 7.755 2.033 1.00 94.94 182 ALA A N 1
ATOM 1413 C CA . ALA A 1 182 ? -7.384 9.116 2.558 1.00 94.94 182 ALA A CA 1
ATOM 1414 C C . ALA A 1 182 ? -6.003 9.478 3.107 1.00 94.94 182 ALA A C 1
ATOM 1416 O O . ALA A 1 182 ? -5.321 8.640 3.699 1.00 94.94 182 ALA A O 1
ATOM 1417 N N . GLN A 1 183 ? -5.591 10.732 2.919 1.00 94.50 183 GLN A N 1
ATOM 1418 C CA . GLN A 1 183 ? -4.335 11.226 3.475 1.00 94.50 183 GLN A CA 1
ATOM 1419 C C . GLN A 1 183 ? -4.516 11.562 4.959 1.00 94.50 183 GLN A C 1
ATOM 1421 O O . GLN A 1 183 ? -5.343 12.402 5.314 1.00 94.50 183 GLN A O 1
ATOM 1426 N N . ILE A 1 184 ? -3.700 10.945 5.811 1.00 94.06 184 ILE A N 1
ATOM 1427 C CA . ILE A 1 184 ? -3.631 11.248 7.241 1.00 94.06 184 ILE A CA 1
ATOM 1428 C C . ILE A 1 184 ? -2.601 12.357 7.462 1.00 94.06 184 ILE A C 1
ATOM 1430 O O . ILE A 1 184 ? -1.444 12.222 7.069 1.00 94.06 184 ILE A O 1
ATOM 1434 N N . LYS A 1 185 ? -3.026 13.465 8.073 1.00 92.56 185 LYS A N 1
ATOM 1435 C CA . LYS A 1 185 ? -2.210 14.675 8.281 1.00 92.56 185 LYS A CA 1
ATOM 1436 C C . LYS A 1 185 ? -1.957 14.992 9.750 1.00 92.56 185 LYS A C 1
ATOM 1438 O O . LYS A 1 185 ? -1.067 15.780 10.055 1.00 92.56 185 LYS A O 1
ATOM 1443 N N . THR A 1 186 ? -2.740 14.416 10.659 1.00 93.56 186 THR A N 1
ATOM 1444 C CA . THR A 1 186 ? -2.635 14.688 12.095 1.00 93.56 186 THR A CA 1
ATOM 1445 C C . THR A 1 186 ? -2.631 13.402 12.909 1.00 93.56 186 THR A C 1
ATOM 1447 O O . THR A 1 186 ? -3.103 12.3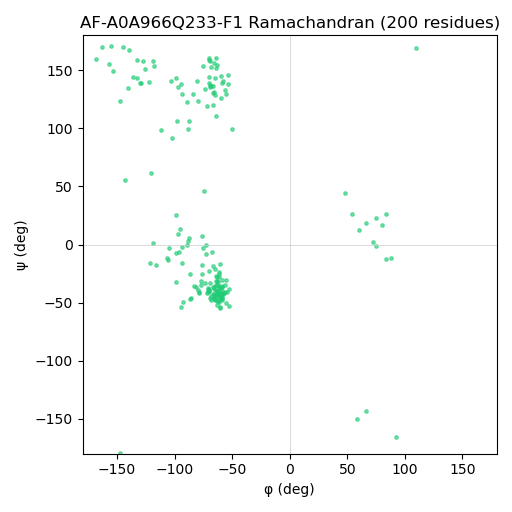54 12.467 1.00 93.56 186 THR A O 1
ATOM 1450 N N . TRP A 1 187 ? -2.115 13.500 14.135 1.00 92.00 187 TRP A N 1
ATOM 1451 C CA . TRP A 1 187 ? -2.163 12.408 15.103 1.00 92.00 187 TRP A CA 1
ATOM 1452 C C . TRP A 1 187 ? -3.599 11.958 15.394 1.00 92.00 187 TRP A C 1
ATOM 1454 O O . TRP A 1 187 ? -3.876 10.763 15.416 1.00 92.00 187 TRP A O 1
ATOM 1464 N N . ASP A 1 188 ? -4.524 12.905 15.547 1.00 91.12 188 ASP A N 1
ATOM 1465 C CA . ASP A 1 188 ? -5.923 12.592 15.843 1.00 91.12 188 ASP A CA 1
ATOM 1466 C C . ASP A 1 188 ? -6.588 11.822 14.696 1.00 91.12 188 ASP A C 1
ATOM 1468 O O . ASP A 1 188 ? -7.295 10.849 14.948 1.00 91.12 188 ASP A O 1
ATOM 1472 N N . GLN A 1 189 ? -6.293 12.178 13.439 1.00 92.50 189 GLN A N 1
ATOM 1473 C CA . GLN A 1 189 ? -6.755 11.415 12.276 1.00 92.50 189 GLN A CA 1
ATOM 1474 C C . GLN A 1 189 ? -6.173 9.998 12.258 1.00 92.50 189 GLN A C 1
ATOM 1476 O O . GLN A 1 189 ? -6.890 9.050 11.950 1.00 92.50 189 GLN A O 1
ATOM 1481 N N . LEU A 1 190 ? -4.893 9.834 12.614 1.00 93.12 190 LEU A N 1
ATOM 1482 C CA . LEU A 1 190 ? -4.263 8.515 12.698 1.00 93.12 190 LEU A CA 1
ATOM 1483 C C . LEU A 1 190 ? -4.927 7.644 13.772 1.00 93.12 190 LEU A C 1
ATOM 1485 O O . LEU A 1 190 ? -5.281 6.498 13.502 1.00 93.12 190 LEU A O 1
ATOM 1489 N N . VAL A 1 191 ? -5.118 8.181 14.980 1.00 92.12 191 VAL A N 1
ATOM 1490 C CA . VAL A 1 191 ? -5.803 7.474 16.073 1.00 92.12 191 VAL A CA 1
ATOM 1491 C C . VAL A 1 191 ? -7.221 7.109 15.653 1.00 92.12 191 VAL A C 1
ATOM 1493 O O . VAL A 1 191 ? -7.646 5.970 15.842 1.00 92.12 191 VAL A O 1
ATOM 1496 N N . GLU A 1 192 ? -7.941 8.050 15.045 1.00 91.81 192 GLU A N 1
ATOM 1497 C CA . GLU A 1 192 ? -9.292 7.823 14.557 1.00 91.81 192 GLU A CA 1
ATOM 1498 C C . GLU A 1 192 ? -9.341 6.733 13.476 1.00 91.81 192 GLU A C 1
ATOM 1500 O O . GLU A 1 192 ? -10.205 5.860 13.547 1.00 91.81 192 GLU A O 1
ATOM 1505 N N . ALA A 1 193 ? -8.404 6.714 12.527 1.00 93.06 193 ALA A N 1
ATOM 1506 C CA . ALA A 1 193 ? -8.313 5.666 11.513 1.00 93.06 193 ALA A CA 1
ATOM 1507 C C . ALA A 1 193 ? -8.098 4.285 12.155 1.00 93.06 193 ALA A C 1
ATOM 1509 O O . ALA A 1 193 ? -8.896 3.366 11.954 1.00 93.06 193 ALA A O 1
ATOM 1510 N N . ILE A 1 194 ? -7.068 4.163 12.997 1.00 94.06 194 ILE A N 1
ATOM 1511 C CA . ILE A 1 194 ? -6.656 2.891 13.598 1.00 94.06 194 ILE A CA 1
ATOM 1512 C C . ILE A 1 194 ? -7.736 2.332 14.530 1.00 94.06 194 ILE A C 1
ATOM 1514 O O . ILE A 1 194 ? -8.054 1.148 14.446 1.00 94.06 194 ILE A O 1
ATOM 1518 N N . VAL A 1 195 ? -8.348 3.164 15.380 1.00 92.69 195 VAL A N 1
ATOM 1519 C CA . VAL A 1 195 ? -9.422 2.737 16.301 1.00 92.69 195 VAL A CA 1
ATOM 1520 C C . VAL A 1 195 ? -10.670 2.264 15.552 1.00 92.69 195 VAL A C 1
ATOM 1522 O O . VAL A 1 195 ? -11.410 1.425 16.060 1.00 92.69 195 VAL A O 1
ATOM 1525 N N . ASN A 1 196 ? -10.895 2.759 14.335 1.00 91.25 196 ASN A N 1
ATOM 1526 C CA . ASN A 1 196 ? -12.006 2.330 13.488 1.00 91.25 196 ASN A CA 1
ATOM 1527 C C . ASN A 1 196 ? -11.621 1.227 12.486 1.00 91.25 196 ASN A C 1
ATOM 1529 O O . ASN A 1 196 ? -12.392 0.931 11.574 1.00 91.25 196 ASN A O 1
ATOM 1533 N N . GLY A 1 197 ? -10.455 0.593 12.649 1.00 92.50 197 GLY A N 1
ATOM 1534 C CA . GLY A 1 197 ? -10.055 -0.549 11.827 1.00 92.50 197 GLY A CA 1
ATOM 1535 C C . GLY A 1 197 ? -9.503 -0.184 10.448 1.00 92.50 197 GLY A C 1
ATOM 1536 O O . GLY A 1 197 ? -9.443 -1.058 9.585 1.00 92.50 197 GLY A O 1
ATOM 1537 N N . TYR A 1 198 ? -9.106 1.071 10.223 1.00 94.00 198 TYR A N 1
ATOM 1538 C CA . TYR A 1 198 ? -8.471 1.519 8.983 1.00 94.00 198 TYR A CA 1
ATOM 1539 C C . TYR A 1 198 ? -6.943 1.550 9.160 1.00 94.00 198 TYR A C 1
ATOM 1541 O O . TYR A 1 198 ? -6.428 2.428 9.856 1.00 94.00 198 TYR A O 1
ATOM 1549 N N . PRO A 1 199 ? -6.199 0.596 8.572 1.00 95.75 199 PRO A N 1
ATOM 1550 C CA . PRO A 1 199 ? -4.743 0.572 8.644 1.00 95.75 199 PRO A CA 1
ATOM 1551 C C . PRO A 1 199 ? -4.119 1.708 7.825 1.00 95.75 199 PRO A C 1
ATOM 1553 O O . PRO A 1 199 ? -4.730 2.246 6.903 1.00 95.75 199 PRO A O 1
ATOM 1556 N N . CYS A 1 200 ? -2.877 2.065 8.150 1.00 94.81 200 CYS A N 1
ATOM 1557 C CA . CYS A 1 200 ? -2.138 3.134 7.481 1.00 94.81 200 CYS A CA 1
ATOM 1558 C C . CYS A 1 200 ? -0.784 2.634 6.967 1.00 94.81 200 CYS A C 1
ATOM 1560 O O . CYS A 1 200 ? -0.173 1.738 7.549 1.00 94.81 200 CYS A O 1
ATOM 1562 N N . THR A 1 201 ? -0.310 3.247 5.886 1.00 92.94 201 THR A N 1
ATOM 1563 C CA . THR A 1 201 ? 1.027 3.045 5.316 1.00 92.94 201 THR A CA 1
ATOM 1564 C C . THR A 1 201 ? 1.539 4.372 4.739 1.00 92.94 201 THR A C 1
ATOM 1566 O O . THR A 1 201 ? 0.782 5.345 4.701 1.00 92.94 201 THR A O 1
ATOM 1569 N N . THR A 1 202 ? 2.816 4.434 4.359 1.00 73.25 202 THR A N 1
ATOM 1570 C CA . THR A 1 202 ? 3.527 5.659 3.933 1.00 73.25 202 THR A CA 1
ATOM 1571 C C . THR A 1 202 ? 3.860 5.679 2.456 1.00 73.25 202 THR A C 1
ATOM 1573 O O . THR A 1 202 ? 4.154 4.589 1.916 1.00 73.25 202 THR A O 1
#

pLDDT: mean 91.75, std 8.74, range [48.75, 98.69]

Secondary structure (DSSP, 8-state):
--GGGG--S-HHHH-HHHHHHHHHTTTTTTTB-----TT--S--TT----HHHHHHHHHSSPPPP----SS-HHHHHHHHHHHHHHHHHHHHS---PPP--B-HHHHHHIIIIIISTTTTTT-S---HHHHHHHHHHS---BTTSTTPPPP-HHHHHHHTSTT-S-HHHHHHHTTS----B----SHHHHHHHHHTT-----

Mean predicted aligned error: 4.37 Å

Foldseek 3Di:
DDPLLPDDDDCCVVPVVVLVVLLVVCCPVQQEDAQDDPPCPDDLPPPDDDLQVLVCVQPVDGDDDDDDAFLLVLLVLVQNQVLSLVSCCVPPVVDPDDRARFDSLQLLLQLQCVQVVQSNVLHHYGHNSSSSVSCAQQNTAGCPPPPNDDDDNVSSSVQNHPPHDDPVRSVVRRVHHDNHDYDDDDPSSQSVCRVSSRDDGD

Sequence (202 aa):
MSELSKLNGWAGKDNPALVESEFNLIKDGGSFRDFNVYGKSQDTKGKKMMLYEVVRKVLGKDIENYAQETGDCVSWGARNAVEYLMATEKLMKGDHEKWEPIFAPYLYGTGRVLVGRGQLDGQAGSLGSWMADAVIKYGVLRSNFNDVPKYSGKLADKWGNTPGPDKKFIEEGSKHPVKSAAQIKTWDQLVEAIVNGYPCTT